Protein AF-A0A971SDS8-F1 (afdb_monomer_lite)

pLDDT: mean 86.92, std 11.23, range [37.19, 97.62]

Radius of gyration: 17.86 Å; chains: 1; bounding box: 50×35×47 Å

Sequence (211 aa):
MRGDIWFSKEWVTDNVYVVNDHNMTFEPITGQQCFIIGHHLKDLDIIEQGARKLVNNDFKYFNIFGKRATLWKNAIQKQTKDPNIIIEASEIANLEMAYNLAYYSTKHPEKTNFIISDDEYFTDYLLTDFERILNNVTRVTLEDWIAFKSGFEFKYNGKDAVVSVVYGDILIGYFGKLKRFDTISEAFDAKIFERKSLRRIVNEVMGREEE

Structure (mmCIF, N/CA/C/O backbone):
data_AF-A0A971SDS8-F1
#
_entry.id   AF-A0A971SDS8-F1
#
loop_
_atom_site.group_PDB
_atom_site.id
_atom_site.type_symbol
_atom_site.label_atom_id
_atom_site.label_alt_id
_atom_site.label_comp_id
_atom_site.label_asym_id
_atom_site.label_entity_id
_atom_site.label_seq_id
_atom_site.pdbx_PDB_ins_code
_atom_site.Cartn_x
_atom_site.Cartn_y
_atom_site.Cartn_z
_atom_site.occupancy
_atom_site.B_iso_or_equiv
_atom_site.auth_seq_id
_atom_site.auth_comp_id
_atom_site.auth_asym_id
_atom_site.auth_atom_id
_atom_site.pdbx_PDB_model_num
ATOM 1 N N . MET A 1 1 ? 23.906 -12.813 9.794 1.00 37.19 1 MET A N 1
ATOM 2 C CA . MET A 1 1 ? 24.792 -12.206 8.780 1.00 37.19 1 MET A CA 1
ATOM 3 C C . MET A 1 1 ? 24.290 -12.644 7.414 1.00 37.19 1 MET A C 1
ATOM 5 O O . MET A 1 1 ? 24.588 -13.758 7.005 1.00 37.19 1 MET A O 1
ATOM 9 N N . ARG A 1 2 ? 23.458 -11.826 6.763 1.00 42.62 2 ARG A N 1
ATOM 10 C CA . ARG A 1 2 ? 23.207 -11.927 5.319 1.00 42.62 2 ARG A CA 1
ATOM 11 C C . ARG A 1 2 ? 24.163 -10.916 4.690 1.00 42.62 2 ARG A C 1
ATOM 13 O O . ARG A 1 2 ? 24.116 -9.751 5.064 1.00 42.62 2 ARG A O 1
ATOM 20 N N . GLY A 1 3 ? 25.131 -11.395 3.916 1.00 38.91 3 GLY A N 1
ATOM 21 C CA . GLY A 1 3 ? 26.108 -10.532 3.256 1.00 38.91 3 GLY A CA 1
ATOM 22 C C . GLY A 1 3 ? 25.468 -9.830 2.068 1.00 38.91 3 GLY A C 1
ATOM 23 O O . GLY A 1 3 ? 24.759 -10.495 1.328 1.00 38.91 3 GLY A O 1
ATOM 24 N N . ASP A 1 4 ? 25.713 -8.528 1.930 1.00 43.38 4 ASP A N 1
ATOM 25 C CA . ASP A 1 4 ? 25.690 -7.720 0.704 1.00 43.38 4 ASP A CA 1
ATOM 26 C C . ASP A 1 4 ? 24.856 -8.284 -0.465 1.00 43.38 4 ASP A C 1
ATOM 28 O O . ASP A 1 4 ? 25.399 -8.664 -1.506 1.00 43.38 4 ASP A O 1
ATOM 32 N N . ILE A 1 5 ? 23.527 -8.341 -0.318 1.00 45.94 5 ILE A N 1
ATOM 33 C CA . ILE A 1 5 ? 22.629 -8.681 -1.429 1.00 45.94 5 ILE A CA 1
ATOM 34 C C . ILE A 1 5 ? 22.070 -7.380 -2.003 1.00 45.94 5 ILE A C 1
ATOM 36 O O . ILE A 1 5 ? 20.967 -6.961 -1.680 1.00 45.94 5 ILE A O 1
ATOM 40 N N . TRP A 1 6 ? 22.847 -6.755 -2.888 1.00 57.72 6 TRP A N 1
ATOM 41 C CA . TRP A 1 6 ? 22.471 -5.543 -3.634 1.00 57.72 6 TRP A CA 1
ATOM 42 C C . TRP A 1 6 ? 21.360 -5.785 -4.681 1.00 57.72 6 TRP A C 1
ATOM 44 O O . TRP A 1 6 ? 20.936 -4.860 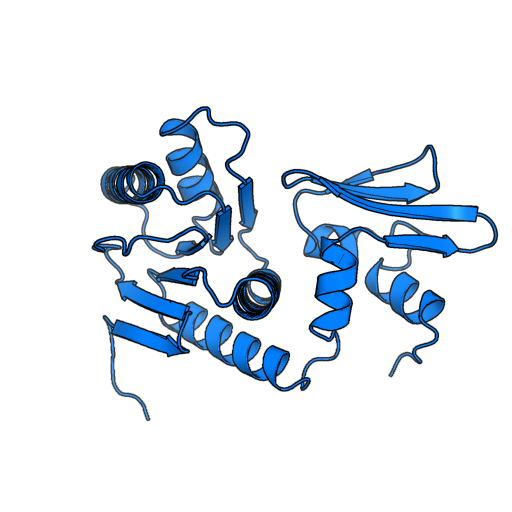-5.370 1.00 57.72 6 TRP A O 1
ATOM 54 N N . PHE A 1 7 ? 20.925 -7.042 -4.848 1.00 64.44 7 PHE A N 1
ATOM 55 C CA . PHE A 1 7 ? 19.879 -7.463 -5.777 1.00 64.44 7 PHE A CA 1
ATOM 56 C C . PHE A 1 7 ? 19.288 -8.816 -5.355 1.00 64.44 7 PHE A C 1
ATOM 58 O O . PHE A 1 7 ? 20.023 -9.804 -5.282 1.00 64.44 7 PHE A O 1
ATOM 65 N N . SER A 1 8 ? 17.976 -8.897 -5.120 1.00 82.19 8 SER A N 1
ATOM 66 C CA . SER A 1 8 ? 17.291 -10.160 -4.801 1.00 82.19 8 SER A CA 1
ATOM 67 C C . SER A 1 8 ? 15.988 -10.315 -5.580 1.00 82.19 8 SER A C 1
ATOM 69 O O . SER A 1 8 ? 15.326 -9.337 -5.919 1.00 82.19 8 SER A O 1
ATOM 71 N N . LYS A 1 9 ? 15.650 -11.566 -5.908 1.00 90.19 9 LYS A N 1
ATOM 72 C CA . LYS A 1 9 ? 14.426 -11.967 -6.609 1.00 90.19 9 LYS A CA 1
ATOM 73 C C . LYS A 1 9 ? 13.923 -13.270 -6.006 1.00 90.19 9 LYS A C 1
ATOM 75 O O . LYS A 1 9 ? 14.444 -14.331 -6.351 1.00 90.19 9 LYS A O 1
ATOM 80 N N . GLU A 1 10 ? 12.952 -13.210 -5.103 1.00 93.12 10 GLU A N 1
ATOM 81 C CA . GLU A 1 10 ? 12.536 -14.389 -4.337 1.00 93.12 10 GLU A CA 1
ATOM 82 C C . GLU A 1 10 ? 11.055 -14.392 -3.957 1.00 93.12 10 GLU A C 1
ATOM 84 O O . GLU A 1 10 ? 10.433 -13.349 -3.762 1.00 93.12 10 GLU A O 1
ATOM 89 N N . TRP A 1 11 ? 10.497 -15.598 -3.846 1.00 94.19 11 TRP A N 1
ATOM 90 C CA . TRP A 1 11 ? 9.206 -15.821 -3.204 1.00 94.19 11 TRP A CA 1
ATOM 91 C C . TRP A 1 11 ? 9.429 -15.895 -1.696 1.00 94.19 11 TRP A C 1
ATOM 93 O O . TRP A 1 11 ? 10.145 -16.777 -1.225 1.00 94.19 11 TRP A O 1
ATOM 103 N N . VAL A 1 12 ? 8.830 -14.964 -0.955 1.00 94.00 12 VAL A N 1
ATOM 104 C CA . VAL A 1 12 ? 8.871 -14.941 0.519 1.00 94.00 12 VAL A CA 1
ATOM 105 C C . VAL A 1 12 ? 7.785 -15.852 1.092 1.00 94.00 12 VAL A C 1
ATOM 107 O O . VAL A 1 12 ? 7.984 -16.517 2.105 1.00 94.00 12 VAL A O 1
ATOM 110 N N . THR A 1 13 ? 6.644 -15.912 0.410 1.00 93.31 13 THR A N 1
ATOM 111 C CA . THR A 1 13 ? 5.544 -16.851 0.658 1.00 93.31 13 THR A CA 1
ATOM 112 C C . THR A 1 13 ? 5.033 -17.385 -0.680 1.00 93.31 13 THR A C 1
ATOM 114 O O . THR A 1 13 ? 5.515 -16.976 -1.736 1.00 93.31 13 THR A O 1
ATOM 117 N N . ASP A 1 14 ? 4.008 -18.237 -0.657 1.00 93.62 14 ASP A N 1
ATOM 118 C CA . ASP A 1 14 ? 3.376 -18.767 -1.873 1.00 93.62 14 ASP A CA 1
ATOM 119 C C . ASP A 1 14 ? 2.780 -17.680 -2.791 1.00 93.62 14 ASP A C 1
ATOM 121 O O . ASP A 1 14 ? 2.560 -17.931 -3.976 1.00 93.62 14 ASP A O 1
ATOM 125 N N . ASN A 1 15 ? 2.506 -16.476 -2.270 1.00 94.75 15 ASN A N 1
ATOM 126 C CA . ASN A 1 15 ? 1.871 -15.394 -3.024 1.00 94.75 15 ASN A CA 1
ATOM 127 C C . ASN A 1 15 ? 2.526 -14.011 -2.867 1.00 94.75 15 ASN A C 1
ATOM 129 O O . ASN A 1 15 ? 1.995 -13.034 -3.403 1.00 94.75 15 ASN A O 1
ATOM 133 N N . VAL A 1 16 ? 3.669 -13.914 -2.181 1.00 96.00 16 VAL A N 1
ATOM 134 C CA . VAL A 1 16 ? 4.459 -12.680 -2.037 1.00 96.00 16 VAL A CA 1
ATOM 135 C C . VAL A 1 16 ? 5.804 -12.858 -2.731 1.00 96.00 16 VAL A C 1
ATOM 137 O O . VAL A 1 16 ? 6.616 -13.687 -2.317 1.00 96.00 16 VAL A O 1
ATOM 140 N N . TYR A 1 17 ? 6.047 -12.058 -3.767 1.00 95.25 17 TYR A N 1
ATOM 141 C CA . TYR A 1 17 ? 7.286 -12.085 -4.544 1.00 95.25 17 TYR A CA 1
ATOM 142 C C . TYR A 1 17 ? 7.997 -10.740 -4.459 1.00 95.25 17 TYR A C 1
ATOM 144 O O . TYR A 1 17 ? 7.392 -9.704 -4.734 1.00 95.25 17 TYR A O 1
ATOM 152 N N . VAL A 1 18 ? 9.277 -10.764 -4.100 1.00 95.25 18 VAL A N 1
ATOM 153 C CA . VAL A 1 18 ? 10.103 -9.576 -3.877 1.00 95.25 18 VAL A CA 1
ATOM 154 C C . VAL A 1 18 ? 11.147 -9.446 -4.970 1.00 95.25 18 VAL A C 1
ATOM 156 O O . VAL A 1 18 ? 11.814 -10.419 -5.324 1.00 95.25 18 VAL A O 1
ATOM 159 N N . VAL A 1 19 ? 11.316 -8.220 -5.459 1.00 94.75 19 VAL A N 1
ATOM 160 C CA . VAL A 1 19 ? 12.425 -7.800 -6.310 1.00 94.75 19 VAL A CA 1
ATOM 161 C C . VAL A 1 19 ? 13.092 -6.578 -5.687 1.00 94.75 19 VAL A C 1
ATOM 163 O O . VAL A 1 19 ? 12.563 -5.470 -5.761 1.00 94.75 19 VAL A O 1
ATOM 166 N N . ASN A 1 20 ? 14.276 -6.783 -5.121 1.00 92.81 20 ASN A N 1
ATOM 167 C CA . ASN A 1 20 ? 15.161 -5.698 -4.714 1.00 92.81 20 ASN A CA 1
ATOM 168 C C . ASN A 1 20 ? 16.127 -5.405 -5.853 1.00 92.81 20 ASN A C 1
ATOM 170 O O . ASN A 1 20 ? 16.892 -6.279 -6.263 1.00 92.81 20 ASN A O 1
ATOM 174 N N . ASP A 1 21 ? 16.075 -4.186 -6.372 1.00 90.69 21 ASP A N 1
ATOM 175 C CA . ASP A 1 21 ? 16.963 -3.691 -7.411 1.00 90.69 21 ASP A CA 1
ATOM 176 C C . ASP A 1 21 ? 17.039 -2.163 -7.342 1.00 90.69 21 ASP A C 1
ATOM 178 O O . ASP A 1 21 ? 16.086 -1.463 -7.686 1.00 90.69 21 ASP A O 1
ATOM 182 N N . HIS A 1 22 ? 18.204 -1.630 -6.975 1.00 87.38 22 HIS A N 1
ATOM 183 C CA . HIS A 1 22 ? 18.449 -0.184 -6.930 1.00 87.38 22 HIS A CA 1
ATOM 184 C C . HIS A 1 22 ? 18.173 0.545 -8.251 1.00 87.38 22 HIS A C 1
ATOM 186 O O . HIS A 1 22 ? 17.868 1.739 -8.247 1.00 87.38 22 HIS A O 1
ATOM 192 N N . ASN A 1 23 ? 18.288 -0.153 -9.384 1.00 87.38 23 ASN A N 1
ATOM 193 C CA . ASN A 1 23 ? 18.006 0.406 -10.703 1.00 87.38 23 ASN A CA 1
ATOM 194 C C . ASN A 1 23 ? 16.555 0.171 -11.144 1.00 87.38 23 ASN A C 1
ATOM 196 O O . ASN A 1 23 ? 16.189 0.594 -12.237 1.00 87.38 23 ASN A O 1
ATOM 200 N N . MET A 1 24 ? 15.737 -0.512 -10.334 1.00 86.69 24 MET A N 1
ATOM 201 C CA . MET A 1 24 ? 14.352 -0.887 -10.643 1.00 86.69 24 MET A CA 1
ATOM 202 C C . MET A 1 24 ? 14.211 -1.574 -12.013 1.00 86.69 24 MET A C 1
ATOM 204 O O . MET A 1 24 ? 13.231 -1.375 -12.738 1.00 86.69 24 MET A O 1
ATOM 208 N N . THR A 1 25 ? 15.181 -2.414 -12.385 1.00 84.31 25 THR A N 1
ATOM 209 C CA . THR A 1 25 ? 15.132 -3.228 -13.604 1.00 84.31 25 THR A CA 1
ATOM 210 C C . THR A 1 25 ? 14.445 -4.563 -13.323 1.00 84.31 25 THR A C 1
ATOM 212 O O . THR A 1 25 ? 15.046 -5.611 -13.079 1.00 84.31 25 THR A O 1
ATOM 215 N N . PHE A 1 26 ? 13.116 -4.535 -13.376 1.00 89.00 26 PHE A N 1
ATOM 216 C CA . PHE A 1 26 ? 12.284 -5.714 -13.172 1.00 89.00 26 PHE A CA 1
ATOM 217 C C . PHE A 1 26 ? 11.510 -6.092 -14.435 1.00 89.00 26 PHE A C 1
ATOM 219 O O . PHE A 1 26 ? 11.178 -5.257 -15.285 1.00 89.00 26 PHE A O 1
ATOM 226 N N . GLU A 1 27 ? 11.202 -7.382 -14.518 1.00 88.56 27 GLU A N 1
ATOM 227 C CA . GLU A 1 27 ? 10.125 -7.880 -15.357 1.00 88.56 27 GLU A CA 1
ATOM 228 C C . GLU A 1 27 ? 8.955 -8.205 -14.431 1.00 88.56 27 GLU A C 1
ATOM 230 O O . GLU A 1 27 ? 9.155 -8.936 -13.455 1.00 88.56 27 GLU A O 1
ATOM 235 N N . PRO A 1 28 ? 7.771 -7.613 -14.659 1.00 80.81 28 PRO A N 1
ATOM 236 C CA . PRO A 1 28 ? 6.618 -7.899 -13.830 1.00 80.81 28 PRO A CA 1
ATOM 237 C C . PRO A 1 28 ? 6.223 -9.362 -14.011 1.00 80.81 28 PRO A C 1
ATOM 239 O O . PRO A 1 28 ? 6.130 -9.865 -15.131 1.00 80.81 28 PRO A O 1
ATOM 242 N N . ILE A 1 29 ? 5.947 -10.029 -12.900 1.00 82.31 29 ILE A N 1
ATOM 243 C CA . ILE A 1 29 ? 5.115 -11.226 -12.936 1.00 82.31 29 ILE A CA 1
ATOM 244 C C . ILE A 1 29 ? 3.657 -10.780 -13.061 1.00 82.31 29 ILE A C 1
ATOM 246 O O . ILE A 1 29 ? 3.295 -9.714 -12.559 1.00 82.31 29 ILE A O 1
ATOM 250 N N . THR A 1 30 ? 2.824 -11.552 -13.760 1.00 75.62 30 THR A N 1
ATOM 251 C CA . THR A 1 30 ? 1.386 -11.277 -13.811 1.00 75.62 30 THR A CA 1
ATOM 252 C C . THR A 1 30 ? 0.843 -11.231 -12.390 1.00 75.62 30 THR A C 1
ATOM 254 O O . THR A 1 30 ? 1.030 -12.163 -11.611 1.00 75.62 30 THR A O 1
ATOM 257 N N . GLY A 1 31 ? 0.199 -10.125 -12.037 1.00 68.00 31 GLY A N 1
ATOM 258 C CA . GLY A 1 31 ? -0.219 -9.873 -10.669 1.00 68.00 31 GLY A CA 1
ATOM 259 C C . GLY A 1 31 ? -1.270 -8.781 -10.601 1.00 68.00 31 GLY A C 1
ATOM 260 O O . GLY A 1 31 ? -1.497 -8.046 -11.556 1.00 68.00 31 GLY A O 1
ATOM 261 N N . GLN A 1 32 ? -1.946 -8.705 -9.460 1.00 83.62 32 GLN A N 1
ATOM 262 C CA . GLN A 1 32 ? -3.049 -7.768 -9.251 1.00 83.62 32 GLN A CA 1
ATOM 263 C C . GLN A 1 32 ? -2.678 -6.652 -8.270 1.00 83.62 32 GLN A C 1
ATOM 265 O O . GLN A 1 32 ? -3.268 -5.569 -8.332 1.00 83.62 32 GLN A O 1
ATOM 270 N N . GLN A 1 33 ? -1.711 -6.903 -7.380 1.00 94.75 33 GLN A N 1
ATOM 271 C CA . GLN A 1 33 ? -1.293 -5.995 -6.312 1.00 94.75 33 GLN A CA 1
ATOM 272 C C . GLN A 1 33 ? 0.210 -5.731 -6.404 1.00 94.75 33 GLN A C 1
ATOM 274 O O . GLN A 1 33 ? 1.010 -6.667 -6.392 1.00 94.75 33 GLN A O 1
ATOM 279 N N . CYS A 1 34 ? 0.590 -4.460 -6.483 1.00 96.75 34 CYS A N 1
ATOM 280 C CA . CYS A 1 34 ? 1.980 -4.032 -6.495 1.00 96.75 34 CYS A CA 1
ATOM 281 C C . CYS A 1 34 ? 2.287 -3.165 -5.272 1.00 96.75 34 CYS A C 1
ATOM 283 O O . CYS A 1 34 ? 1.549 -2.232 -4.949 1.00 96.75 34 CYS A O 1
ATOM 285 N N . PHE A 1 35 ? 3.399 -3.470 -4.618 1.00 97.31 35 PHE A N 1
ATOM 286 C CA . PHE A 1 35 ? 3.952 -2.730 -3.497 1.00 97.31 35 PHE A CA 1
ATOM 287 C C . PHE A 1 35 ? 5.298 -2.160 -3.936 1.00 97.31 35 PHE A C 1
ATOM 289 O O . PHE A 1 35 ? 6.190 -2.904 -4.338 1.00 97.31 35 PHE A O 1
ATOM 296 N N . ILE A 1 36 ? 5.432 -0.838 -3.919 1.00 97.62 36 ILE A N 1
ATOM 297 C CA . ILE A 1 36 ? 6.595 -0.139 -4.469 1.00 97.62 36 ILE A CA 1
ATOM 298 C C . ILE A 1 36 ? 7.302 0.608 -3.348 1.00 97.62 36 ILE A C 1
ATOM 300 O O . ILE A 1 36 ? 6.760 1.577 -2.818 1.00 97.62 36 ILE A O 1
ATOM 304 N N . ILE A 1 37 ? 8.532 0.217 -3.038 1.00 97.62 37 ILE A N 1
ATOM 305 C CA . ILE A 1 37 ? 9.435 0.987 -2.183 1.00 97.62 37 ILE A CA 1
ATOM 306 C C . ILE A 1 37 ? 10.326 1.823 -3.106 1.00 97.62 37 ILE A C 1
ATOM 308 O O . ILE A 1 37 ? 11.319 1.351 -3.651 1.00 97.62 37 ILE A O 1
ATOM 312 N N . GLY A 1 38 ? 9.922 3.071 -3.335 1.00 96.06 38 GLY A N 1
ATOM 313 C CA . GLY A 1 38 ? 10.672 4.042 -4.127 1.00 96.06 38 GLY A CA 1
ATOM 314 C C . GLY A 1 38 ? 11.308 5.085 -3.219 1.00 96.06 38 GLY A C 1
ATOM 315 O O . GLY A 1 38 ? 10.660 6.070 -2.842 1.00 96.06 38 GLY A O 1
ATOM 316 N N . HIS A 1 39 ? 12.576 4.905 -2.873 1.00 93.81 39 HIS A N 1
ATOM 317 C CA . HIS A 1 39 ? 13.301 5.772 -1.951 1.00 93.81 39 HIS A CA 1
ATOM 318 C C . HIS A 1 39 ? 14.437 6.545 -2.630 1.00 93.81 39 HIS A C 1
ATOM 320 O O . HIS A 1 39 ? 14.557 7.771 -2.455 1.00 93.81 39 HIS A O 1
ATOM 326 N N . HIS A 1 40 ? 15.261 5.864 -3.420 1.00 92.69 40 HIS A N 1
ATOM 327 C CA . HIS A 1 40 ? 16.528 6.400 -3.915 1.00 92.69 40 HIS A CA 1
ATOM 328 C C . HIS A 1 40 ? 16.480 6.854 -5.373 1.00 92.69 40 HIS A C 1
ATOM 330 O O . HIS A 1 40 ? 16.970 7.951 -5.677 1.00 92.69 40 HIS A O 1
ATOM 336 N N . LEU A 1 41 ? 15.867 6.064 -6.250 1.00 90.94 41 LEU A N 1
ATOM 337 C CA . LEU A 1 41 ? 15.836 6.258 -7.692 1.00 90.94 41 LEU A CA 1
ATOM 338 C C . LEU A 1 41 ? 15.090 7.544 -8.065 1.00 90.94 41 LEU A C 1
ATOM 340 O O . LEU A 1 41 ? 13.967 7.799 -7.633 1.00 90.94 41 LEU A O 1
ATOM 344 N N . LYS A 1 42 ? 15.723 8.382 -8.888 1.00 91.88 42 LYS A N 1
ATOM 345 C CA . LYS A 1 42 ? 15.150 9.664 -9.347 1.00 91.88 42 LYS A CA 1
ATOM 346 C C . LYS A 1 42 ? 14.959 9.733 -10.854 1.00 91.88 42 LYS A C 1
ATOM 348 O O . LYS A 1 42 ? 14.407 10.718 -11.336 1.00 91.88 42 LYS A O 1
ATOM 353 N N . ASP A 1 43 ? 15.468 8.741 -11.575 1.00 94.69 43 ASP A N 1
ATOM 354 C CA . ASP A 1 43 ? 15.417 8.711 -13.026 1.00 94.69 43 ASP A CA 1
ATOM 355 C C . ASP A 1 43 ? 13.964 8.531 -13.484 1.00 94.69 43 ASP A C 1
ATOM 357 O O . ASP A 1 43 ? 13.332 7.504 -13.228 1.00 94.69 43 ASP A O 1
ATOM 361 N N . LEU A 1 44 ? 13.427 9.574 -14.117 1.00 93.94 44 LEU A N 1
ATOM 362 C CA . LEU A 1 44 ? 12.043 9.609 -14.574 1.00 93.94 44 LEU A CA 1
ATOM 363 C C . LEU A 1 44 ? 11.783 8.582 -15.669 1.00 93.94 44 LEU A C 1
ATOM 365 O O . LEU A 1 44 ? 10.713 7.981 -15.670 1.00 93.94 44 LEU A O 1
ATOM 369 N N . ASP A 1 45 ? 12.744 8.358 -16.564 1.00 95.00 45 ASP A N 1
ATOM 370 C CA . ASP A 1 45 ? 12.560 7.443 -17.683 1.00 95.00 45 ASP A CA 1
ATOM 371 C C . ASP A 1 45 ? 12.461 6.009 -17.169 1.00 95.00 45 ASP A C 1
ATOM 373 O O . ASP A 1 45 ? 11.624 5.242 -17.647 1.00 95.00 45 ASP A O 1
ATOM 377 N N . ILE A 1 46 ? 13.261 5.646 -16.161 1.00 94.56 46 ILE A N 1
ATOM 378 C CA . ILE A 1 46 ? 13.177 4.327 -15.519 1.00 94.56 46 ILE A CA 1
ATOM 379 C C . ILE A 1 46 ? 11.838 4.166 -14.788 1.00 94.56 46 ILE A C 1
ATOM 381 O O . ILE A 1 46 ? 11.154 3.156 -14.970 1.00 94.56 46 ILE A O 1
ATOM 385 N N . ILE A 1 47 ? 11.422 5.167 -14.008 1.00 96.19 47 ILE A N 1
ATOM 386 C CA . ILE A 1 47 ? 10.158 5.129 -13.255 1.00 96.19 47 ILE A CA 1
ATOM 387 C C . ILE A 1 47 ? 8.952 5.046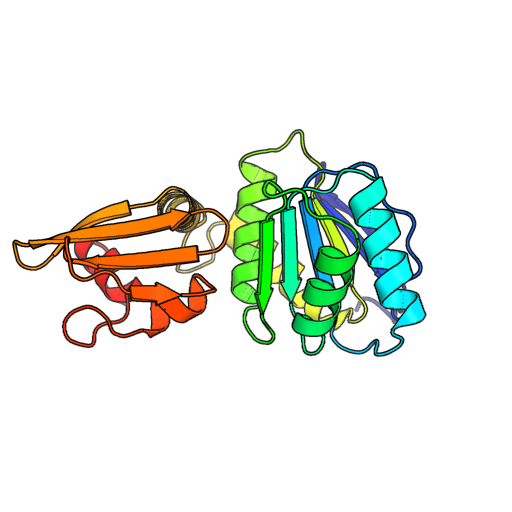 -14.200 1.00 96.19 47 ILE A C 1
ATOM 389 O O . ILE A 1 47 ? 8.053 4.233 -13.987 1.00 96.19 47 ILE A O 1
ATOM 393 N N . GLU A 1 48 ? 8.919 5.847 -15.267 1.00 96.12 48 GLU A N 1
ATOM 394 C CA . GLU A 1 48 ? 7.826 5.826 -16.244 1.00 96.12 48 GLU A CA 1
ATOM 395 C C . GLU A 1 48 ? 7.789 4.507 -17.028 1.00 96.12 48 GLU A C 1
ATOM 397 O O . GLU A 1 48 ? 6.707 3.961 -17.267 1.00 96.12 48 GLU A O 1
ATOM 402 N N . GLN A 1 49 ? 8.950 3.939 -17.370 1.00 95.75 49 GLN A N 1
ATOM 403 C CA . GLN A 1 49 ? 9.027 2.607 -17.972 1.00 95.75 49 GLN A CA 1
ATOM 404 C C . GLN A 1 49 ? 8.507 1.520 -17.027 1.00 95.75 49 GLN A C 1
ATOM 406 O O . GLN A 1 49 ? 7.705 0.687 -17.458 1.00 95.75 49 GLN A O 1
ATOM 411 N N . GLY A 1 50 ? 8.913 1.542 -15.756 1.00 95.62 50 GLY A N 1
ATOM 412 C CA . GLY A 1 50 ? 8.435 0.615 -14.730 1.00 95.62 50 GLY A CA 1
ATOM 413 C C . GLY A 1 50 ? 6.925 0.725 -14.515 1.00 95.62 50 GLY A C 1
ATOM 414 O O . GLY A 1 50 ? 6.214 -0.277 -14.589 1.00 95.62 50 GLY A O 1
ATOM 415 N N . ALA A 1 51 ? 6.407 1.945 -14.353 1.00 96.31 51 ALA A N 1
ATOM 416 C CA . ALA A 1 51 ? 4.975 2.207 -14.215 1.00 96.31 51 ALA A CA 1
ATOM 417 C C . ALA A 1 51 ? 4.178 1.676 -15.417 1.00 96.31 51 ALA A C 1
ATOM 419 O O . ALA A 1 51 ? 3.152 1.018 -15.243 1.00 96.31 51 ALA A O 1
ATOM 420 N N . ARG A 1 52 ? 4.675 1.896 -16.641 1.00 95.62 52 ARG A N 1
ATOM 421 C CA . ARG A 1 52 ? 4.060 1.367 -17.866 1.00 95.62 52 ARG A CA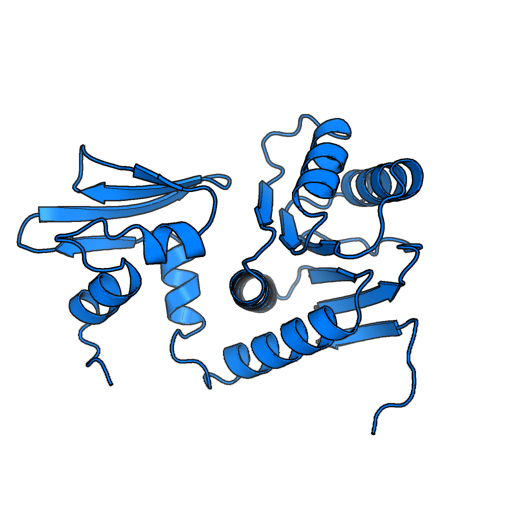 1
ATOM 422 C C . ARG A 1 52 ? 4.053 -0.158 -17.890 1.00 95.62 52 ARG A C 1
ATOM 424 O O . ARG A 1 52 ? 3.036 -0.742 -18.253 1.00 95.62 52 ARG A O 1
ATOM 431 N N . LYS A 1 53 ? 5.158 -0.808 -17.504 1.00 94.94 53 LYS A N 1
ATOM 432 C CA . LYS A 1 53 ? 5.227 -2.276 -17.415 1.00 94.94 53 LYS A CA 1
ATOM 433 C C . LYS A 1 53 ? 4.172 -2.816 -16.450 1.00 94.94 53 LYS A C 1
ATOM 435 O O . LYS A 1 53 ? 3.462 -3.748 -16.815 1.00 94.94 53 LYS A O 1
ATOM 440 N N . LEU A 1 54 ? 4.042 -2.220 -15.265 1.00 95.12 54 LEU A N 1
ATOM 441 C CA . LEU A 1 54 ? 3.066 -2.646 -14.260 1.00 95.12 54 LEU A CA 1
ATOM 442 C C . LEU A 1 54 ? 1.626 -2.467 -14.761 1.00 95.12 54 LEU A C 1
ATOM 444 O O . LEU A 1 54 ? 0.847 -3.413 -14.751 1.00 95.12 54 LEU A O 1
ATOM 448 N N . VAL A 1 55 ? 1.276 -1.292 -15.287 1.00 93.75 55 VAL A N 1
ATOM 449 C CA . VAL A 1 55 ? -0.081 -1.038 -15.804 1.00 93.75 55 VAL A CA 1
ATOM 450 C C . VAL A 1 55 ? -0.431 -1.971 -16.970 1.00 93.75 55 VAL A C 1
ATOM 452 O O . VAL A 1 55 ? -1.536 -2.509 -17.013 1.00 93.75 55 VAL A O 1
ATOM 455 N N . ASN A 1 56 ? 0.512 -2.234 -17.880 1.00 92.19 56 ASN A N 1
ATOM 456 C CA . ASN A 1 56 ? 0.299 -3.153 -19.004 1.00 92.19 56 ASN A CA 1
ATOM 457 C C . ASN A 1 56 ? 0.178 -4.628 -18.585 1.00 92.19 56 ASN A C 1
ATOM 459 O O . ASN A 1 56 ? -0.319 -5.431 -19.370 1.00 92.19 56 ASN A O 1
ATOM 463 N N . ASN A 1 57 ? 0.624 -4.987 -17.377 1.00 92.19 57 ASN A N 1
ATOM 464 C CA . ASN A 1 57 ? 0.493 -6.332 -16.806 1.00 92.19 57 ASN A CA 1
ATOM 465 C C . ASN A 1 57 ? -0.692 -6.446 -15.830 1.00 92.19 57 ASN A C 1
ATOM 467 O O . ASN A 1 57 ? -0.716 -7.340 -14.991 1.00 92.19 57 ASN A O 1
ATOM 471 N N . ASP A 1 58 ? -1.679 -5.556 -15.973 1.00 90.44 58 ASP A N 1
ATOM 472 C CA . ASP A 1 58 ? -2.980 -5.585 -15.291 1.00 90.44 58 ASP A CA 1
ATOM 473 C C . ASP A 1 58 ? -2.936 -5.437 -13.760 1.00 90.44 58 ASP A C 1
ATOM 475 O O . ASP A 1 58 ? -3.883 -5.786 -13.056 1.00 90.44 58 ASP A O 1
ATOM 479 N N . PHE A 1 59 ? -1.872 -4.829 -13.228 1.00 93.69 59 PHE A N 1
ATOM 480 C CA . PHE A 1 59 ? -1.856 -4.413 -11.828 1.00 93.69 59 PHE A CA 1
ATOM 481 C C . PHE A 1 59 ? -2.937 -3.351 -11.578 1.00 93.69 59 PHE A C 1
ATOM 483 O O . PHE A 1 59 ? -2.977 -2.311 -12.245 1.00 93.69 59 PHE A O 1
ATOM 490 N N . LYS A 1 60 ? -3.821 -3.614 -10.606 1.00 91.75 60 LYS A N 1
ATOM 491 C CA . LYS A 1 60 ? -4.965 -2.744 -10.267 1.00 91.75 60 LYS A CA 1
ATOM 492 C C . LYS A 1 60 ? -4.827 -2.033 -8.931 1.00 91.75 60 LYS A C 1
ATOM 494 O O . LYS A 1 60 ? -5.470 -1.009 -8.719 1.00 91.75 60 LYS A O 1
ATOM 499 N N . TYR A 1 61 ? -4.003 -2.559 -8.037 1.00 94.19 61 TYR A N 1
ATOM 500 C CA . TYR A 1 61 ? -3.731 -1.948 -6.745 1.00 94.19 61 TYR A CA 1
ATOM 501 C C . TYR A 1 61 ? -2.245 -1.624 -6.618 1.00 94.19 61 TYR A C 1
ATOM 503 O O . TYR A 1 61 ? -1.402 -2.488 -6.860 1.00 94.19 61 TYR A O 1
ATOM 511 N N . PHE A 1 62 ? -1.948 -0.393 -6.209 1.00 95.81 62 PHE A N 1
ATOM 512 C CA . PHE A 1 62 ? -0.604 0.095 -5.942 1.00 95.81 62 PHE A CA 1
ATOM 513 C C . PHE A 1 62 ? -0.540 0.660 -4.525 1.00 95.81 62 PHE A C 1
ATOM 515 O O . PHE A 1 62 ? -1.226 1.636 -4.219 1.00 95.81 62 PHE A O 1
ATOM 522 N N . ASN A 1 63 ? 0.308 0.082 -3.679 1.00 96.00 63 ASN A N 1
ATOM 523 C CA . ASN A 1 63 ? 0.724 0.697 -2.423 1.00 96.00 63 ASN A CA 1
ATOM 524 C C . ASN A 1 63 ? 2.176 1.158 -2.575 1.00 96.00 63 ASN A C 1
ATOM 526 O O . ASN A 1 63 ? 3.033 0.378 -2.982 1.00 96.00 63 ASN A O 1
ATOM 530 N N . ILE A 1 64 ? 2.456 2.431 -2.324 1.00 96.94 64 ILE A N 1
ATOM 531 C CA . ILE A 1 64 ? 3.732 3.058 -2.669 1.00 96.94 64 ILE A CA 1
ATOM 532 C C . ILE A 1 64 ? 4.292 3.750 -1.433 1.00 96.94 64 ILE A C 1
ATOM 534 O O . ILE A 1 64 ? 3.650 4.628 -0.855 1.00 96.94 64 ILE A O 1
ATOM 538 N N . PHE A 1 65 ? 5.513 3.387 -1.063 1.00 96.25 65 PHE A N 1
ATOM 539 C CA . PHE A 1 65 ? 6.225 3.923 0.084 1.00 96.25 65 PHE A CA 1
ATOM 540 C C . PHE A 1 65 ? 7.575 4.532 -0.326 1.00 96.25 65 PHE A C 1
ATOM 542 O O . PHE A 1 65 ? 8.233 4.066 -1.255 1.00 96.25 65 PHE A O 1
ATOM 549 N N . GLY A 1 66 ? 7.998 5.575 0.391 1.00 95.69 66 GLY A N 1
ATOM 550 C CA . GLY A 1 66 ? 9.342 6.151 0.315 1.00 95.69 66 GLY A CA 1
ATOM 551 C C . GLY A 1 66 ? 9.384 7.564 -0.269 1.00 95.69 66 GLY A C 1
ATOM 552 O O . GLY A 1 66 ? 8.386 8.105 -0.742 1.00 95.69 66 GLY A O 1
ATOM 553 N N . LYS A 1 67 ? 10.570 8.189 -0.259 1.00 96.12 67 LYS A N 1
ATOM 554 C CA . LYS A 1 67 ? 10.783 9.593 -0.689 1.00 96.12 67 LYS A CA 1
ATOM 555 C C . LYS A 1 67 ? 10.384 9.891 -2.140 1.00 96.12 67 LYS A C 1
ATOM 557 O O . LYS A 1 67 ? 10.405 11.048 -2.563 1.00 96.12 67 LYS A O 1
ATOM 562 N N . ARG A 1 68 ? 10.111 8.863 -2.942 1.00 96.00 68 ARG A N 1
ATOM 563 C CA . ARG A 1 68 ? 9.699 8.961 -4.348 1.00 96.00 68 ARG A CA 1
ATOM 564 C C . ARG A 1 68 ? 8.270 8.472 -4.558 1.00 96.00 68 ARG A C 1
ATOM 566 O O . ARG A 1 68 ? 7.862 8.323 -5.706 1.00 96.00 68 ARG A O 1
ATOM 573 N N . ALA A 1 69 ? 7.486 8.289 -3.495 1.00 94.94 69 ALA A N 1
ATOM 574 C CA . ALA A 1 69 ? 6.122 7.782 -3.594 1.00 94.94 69 ALA A CA 1
ATOM 575 C C . ALA A 1 69 ? 5.238 8.636 -4.518 1.00 94.94 69 ALA A C 1
ATOM 577 O O . ALA A 1 69 ? 4.590 8.112 -5.424 1.00 94.94 69 ALA A O 1
ATOM 578 N N . THR A 1 70 ? 5.290 9.964 -4.373 1.00 94.44 70 THR A N 1
ATOM 579 C CA . THR A 1 70 ? 4.570 10.903 -5.251 1.00 94.44 70 THR A CA 1
ATOM 580 C C . THR A 1 70 ? 5.012 10.788 -6.714 1.00 94.44 70 THR A C 1
ATOM 582 O O . THR A 1 70 ? 4.197 10.911 -7.627 1.00 94.44 70 THR A O 1
ATOM 585 N N . LEU A 1 71 ? 6.298 10.521 -6.953 1.00 96.25 71 LEU A N 1
ATOM 586 C CA . LEU A 1 71 ? 6.849 10.381 -8.299 1.00 96.25 71 LEU A CA 1
ATOM 587 C C . LEU A 1 71 ? 6.289 9.140 -8.999 1.00 96.25 71 LEU A C 1
ATOM 589 O O . LEU A 1 71 ? 5.790 9.236 -10.119 1.00 96.25 71 LEU A O 1
ATOM 593 N N . TRP A 1 72 ? 6.298 8.007 -8.298 1.00 97.06 72 TRP A N 1
ATOM 594 C CA . TRP A 1 72 ? 5.708 6.754 -8.763 1.00 97.06 72 TRP A CA 1
ATOM 595 C C . TRP A 1 72 ? 4.194 6.861 -8.966 1.00 97.06 72 TRP A C 1
ATOM 597 O O . TRP A 1 72 ? 3.698 6.463 -10.019 1.00 97.06 72 TRP A O 1
ATOM 607 N N . LYS A 1 73 ? 3.462 7.467 -8.018 1.00 95.81 73 LYS A N 1
ATOM 608 C CA . LYS A 1 73 ? 2.017 7.732 -8.149 1.00 95.81 73 LYS A CA 1
ATOM 609 C C . LYS A 1 73 ? 1.709 8.487 -9.439 1.00 95.81 73 LYS A C 1
ATOM 611 O O . LYS A 1 73 ? 0.890 8.033 -10.237 1.00 95.81 73 LYS A O 1
ATOM 616 N N . ASN A 1 74 ? 2.405 9.599 -9.673 1.00 96.06 74 ASN A N 1
ATOM 617 C CA . ASN A 1 74 ? 2.211 10.408 -10.874 1.00 96.06 74 ASN A CA 1
ATOM 618 C C . ASN A 1 74 ? 2.561 9.625 -12.146 1.00 96.06 74 ASN A C 1
ATOM 620 O O . ASN A 1 74 ? 1.845 9.726 -13.141 1.00 96.06 74 ASN A O 1
ATOM 624 N N . ALA A 1 75 ? 3.638 8.835 -12.124 1.00 97.12 75 ALA A N 1
ATOM 625 C CA . ALA A 1 75 ? 4.037 8.017 -13.263 1.00 97.12 75 ALA A CA 1
ATOM 626 C C . ALA A 1 75 ? 2.965 6.982 -13.629 1.00 97.12 75 ALA A C 1
ATOM 628 O O . ALA A 1 75 ? 2.618 6.886 -14.804 1.00 97.12 75 ALA A O 1
ATOM 629 N N . ILE A 1 76 ? 2.386 6.280 -12.648 1.00 96.44 76 ILE A N 1
ATOM 630 C CA . ILE A 1 76 ? 1.299 5.306 -12.857 1.00 96.44 76 ILE A CA 1
ATOM 631 C C . ILE A 1 76 ? 0.046 6.000 -13.399 1.00 96.44 76 ILE A C 1
ATOM 633 O O . ILE A 1 76 ? -0.518 5.556 -14.398 1.00 96.44 76 ILE A O 1
ATOM 637 N N . GLN A 1 77 ? -0.350 7.133 -12.811 1.00 94.81 77 GLN A N 1
ATOM 638 C CA . GLN A 1 77 ? -1.522 7.901 -13.252 1.00 94.81 77 GLN A CA 1
ATOM 639 C C . GLN A 1 77 ? -1.400 8.424 -14.690 1.00 94.81 77 GLN A C 1
ATOM 641 O O . GLN A 1 77 ? -2.407 8.584 -15.374 1.00 94.81 77 GLN A O 1
ATOM 646 N N . LYS A 1 78 ? -0.184 8.671 -15.191 1.00 95.94 78 LYS A N 1
ATOM 647 C CA . LYS A 1 78 ? 0.021 9.030 -16.604 1.00 95.94 78 LYS A CA 1
ATOM 648 C C . LYS A 1 78 ? -0.253 7.868 -17.562 1.00 95.94 78 LYS A C 1
ATOM 650 O O . LYS A 1 78 ? -0.612 8.122 -18.709 1.00 95.94 78 LYS A O 1
ATOM 655 N N . GLN A 1 79 ? -0.072 6.619 -17.125 1.00 95.69 79 GLN A N 1
ATOM 656 C CA . GLN A 1 79 ? -0.201 5.446 -18.000 1.00 95.69 79 GLN A CA 1
ATOM 657 C C . GLN A 1 79 ? -1.651 5.005 -18.210 1.00 95.69 79 GLN A C 1
ATOM 659 O O . GLN A 1 79 ? -1.930 4.238 -19.126 1.00 95.69 79 GLN A O 1
ATOM 664 N N . THR A 1 80 ? -2.583 5.451 -17.367 1.00 91.44 80 THR A N 1
ATOM 665 C CA . THR A 1 80 ? -3.953 4.937 -17.367 1.00 91.44 80 THR A CA 1
ATOM 666 C C . THR A 1 80 ? -4.959 5.961 -16.863 1.00 91.44 80 THR A C 1
ATOM 668 O O . THR A 1 80 ? -4.670 6.775 -15.993 1.00 91.44 80 THR A O 1
ATOM 671 N N . LYS A 1 81 ? -6.173 5.894 -17.412 1.00 88.25 81 LYS A N 1
ATOM 672 C CA . LYS A 1 81 ? -7.351 6.622 -16.918 1.00 88.25 81 LYS A CA 1
ATOM 673 C C . LYS A 1 81 ? -8.392 5.683 -16.304 1.00 88.25 81 LYS A C 1
ATOM 675 O O . LYS A 1 81 ? -9.520 6.110 -16.087 1.00 88.25 81 LYS A O 1
ATOM 680 N N . ASP A 1 82 ? -8.041 4.412 -16.096 1.00 87.31 82 ASP A N 1
ATOM 681 C CA . ASP A 1 82 ? -8.928 3.411 -15.500 1.00 87.31 82 ASP A CA 1
ATOM 682 C C . ASP A 1 82 ? -9.262 3.824 -14.055 1.00 87.31 82 ASP A C 1
ATOM 684 O O . ASP A 1 82 ? -8.368 3.818 -13.205 1.00 87.31 82 ASP A O 1
ATOM 688 N N . PRO A 1 83 ? -10.522 4.192 -13.754 1.00 81.00 83 PRO A N 1
ATOM 689 C CA . PRO A 1 83 ? -10.910 4.626 -12.415 1.00 81.00 83 PRO A CA 1
ATOM 690 C C . PRO A 1 83 ? -10.883 3.483 -11.391 1.00 81.00 83 PRO A C 1
ATOM 692 O O . PRO A 1 83 ? -11.002 3.742 -10.198 1.00 81.00 83 PRO A O 1
ATOM 695 N N . ASN A 1 84 ? -10.737 2.231 -11.836 1.00 86.12 84 ASN A N 1
ATOM 696 C CA . ASN A 1 84 ? -10.647 1.070 -10.953 1.00 86.12 84 ASN A CA 1
ATOM 697 C C . ASN A 1 84 ? -9.225 0.826 -10.433 1.00 86.12 84 ASN A C 1
ATOM 699 O O . ASN A 1 84 ? -9.028 -0.068 -9.610 1.00 86.12 84 ASN A O 1
ATOM 703 N N . ILE A 1 85 ? -8.235 1.588 -10.910 1.00 89.50 85 ILE A N 1
ATOM 704 C CA . ILE A 1 85 ? -6.874 1.517 -10.386 1.00 89.50 85 ILE A CA 1
ATOM 705 C C . ILE A 1 85 ? -6.786 2.335 -9.100 1.00 89.50 85 ILE A C 1
ATOM 707 O O . ILE A 1 85 ? -7.016 3.544 -9.089 1.00 89.50 85 ILE A O 1
ATOM 711 N N . ILE A 1 86 ? -6.416 1.660 -8.015 1.00 90.19 86 ILE A N 1
ATOM 712 C CA . ILE A 1 86 ? -6.271 2.250 -6.685 1.00 90.19 86 ILE A CA 1
ATOM 713 C C . ILE A 1 86 ? -4.786 2.492 -6.424 1.00 90.19 86 ILE A C 1
ATOM 715 O O . ILE A 1 86 ? -3.971 1.582 -6.582 1.00 90.19 86 ILE A O 1
ATOM 719 N N . ILE A 1 87 ? -4.439 3.714 -6.014 1.00 91.94 87 ILE A N 1
ATOM 720 C CA . ILE A 1 87 ? -3.063 4.111 -5.703 1.00 91.94 87 ILE A CA 1
ATOM 721 C C . ILE A 1 87 ? -3.028 4.766 -4.325 1.00 91.94 87 ILE A C 1
ATOM 723 O O . ILE A 1 87 ? -3.492 5.893 -4.151 1.00 91.94 87 ILE A O 1
ATOM 727 N N . GLU A 1 88 ? -2.430 4.071 -3.367 1.00 90.94 88 GLU A N 1
ATOM 728 C CA . GLU A 1 88 ? -2.145 4.557 -2.019 1.00 90.94 88 GLU A CA 1
ATOM 729 C C . GLU A 1 88 ? -0.648 4.884 -1.959 1.00 90.94 88 GLU A C 1
ATOM 731 O O . GLU A 1 88 ? 0.181 3.997 -2.141 1.00 90.94 88 GLU A O 1
ATOM 736 N N . ALA A 1 89 ? -0.279 6.151 -1.765 1.00 91.75 89 ALA A N 1
ATOM 737 C CA . ALA A 1 89 ? 1.119 6.582 -1.815 1.00 91.75 89 ALA A CA 1
ATOM 738 C C . ALA A 1 89 ? 1.471 7.454 -0.612 1.00 91.75 89 ALA A C 1
ATOM 740 O O . ALA A 1 89 ? 0.781 8.434 -0.343 1.00 91.75 89 ALA A O 1
ATOM 741 N N . SER A 1 90 ? 2.562 7.123 0.077 1.00 89.06 90 SER A N 1
ATOM 742 C CA . SER A 1 90 ? 3.024 7.854 1.256 1.00 89.06 90 SER A CA 1
ATOM 743 C C . SER A 1 90 ? 4.544 7.868 1.356 1.00 89.06 90 SER A C 1
ATOM 745 O O . SER A 1 90 ? 5.214 6.864 1.138 1.00 89.06 90 SER A O 1
ATOM 747 N N . GLU A 1 91 ? 5.110 9.001 1.757 1.00 91.81 91 GLU A N 1
ATOM 748 C CA . GLU A 1 91 ? 6.551 9.105 2.001 1.00 91.81 91 GLU A CA 1
ATOM 749 C C . GLU A 1 91 ? 6.974 8.530 3.362 1.00 91.81 91 GLU A C 1
ATOM 751 O O . GLU A 1 91 ? 8.157 8.259 3.567 1.00 91.81 91 GLU A O 1
ATOM 756 N N . ILE A 1 92 ? 6.026 8.343 4.291 1.00 86.00 92 ILE A N 1
ATOM 757 C CA . ILE A 1 92 ? 6.310 8.054 5.709 1.00 86.00 92 ILE A CA 1
ATOM 758 C C . ILE A 1 92 ? 5.608 6.802 6.260 1.00 86.00 92 ILE A C 1
ATOM 760 O O . ILE A 1 92 ? 5.966 6.340 7.341 1.00 86.00 92 ILE A O 1
ATOM 764 N N . ALA A 1 93 ? 4.640 6.222 5.546 1.00 84.56 93 ALA A N 1
ATOM 765 C CA . ALA A 1 93 ? 3.779 5.159 6.074 1.00 84.56 93 ALA A CA 1
ATOM 766 C C . ALA A 1 93 ? 4.285 3.726 5.777 1.00 84.56 93 ALA A C 1
ATOM 768 O O . ALA A 1 93 ? 3.549 2.907 5.231 1.00 84.56 93 ALA A O 1
ATOM 769 N N . ASN A 1 94 ? 5.530 3.396 6.154 1.00 87.31 94 ASN A N 1
ATOM 770 C CA . ASN A 1 94 ? 6.096 2.052 5.914 1.00 87.31 94 ASN A CA 1
ATOM 771 C C . ASN A 1 94 ? 5.294 0.939 6.614 1.00 87.31 94 ASN A C 1
ATOM 773 O O . ASN A 1 94 ? 4.975 -0.092 6.034 1.00 87.31 94 ASN A O 1
ATOM 777 N N . LEU A 1 95 ? 4.910 1.167 7.873 1.00 89.75 95 LEU A N 1
ATOM 778 C CA . LEU A 1 95 ? 4.155 0.179 8.645 1.00 89.75 95 LEU A CA 1
ATOM 779 C C . LEU A 1 95 ? 2.760 -0.079 8.044 1.00 89.75 95 LEU A C 1
ATOM 781 O O . LEU A 1 95 ? 2.280 -1.208 8.054 1.00 89.75 95 LEU A O 1
ATOM 785 N N . GLU A 1 96 ? 2.113 0.951 7.492 1.00 90.50 96 GLU A N 1
ATOM 786 C CA . GLU A 1 96 ? 0.832 0.804 6.787 1.00 90.50 96 GLU A CA 1
ATOM 787 C C . GLU A 1 96 ? 0.978 -0.079 5.541 1.00 90.50 96 GLU A C 1
ATOM 789 O O . GLU A 1 96 ? 0.118 -0.924 5.289 1.00 90.50 96 GLU A O 1
ATOM 794 N N . MET A 1 97 ? 2.090 0.049 4.808 1.00 95.19 97 MET A N 1
ATOM 795 C CA . MET A 1 97 ? 2.411 -0.848 3.696 1.00 95.19 97 MET A CA 1
ATOM 796 C C . MET A 1 97 ? 2.493 -2.311 4.158 1.00 95.19 97 MET A C 1
ATOM 798 O O . MET A 1 97 ? 1.913 -3.174 3.500 1.00 95.19 97 MET A O 1
ATOM 802 N N . ALA A 1 98 ? 3.122 -2.591 5.305 1.00 96.69 98 ALA A N 1
ATOM 803 C CA . ALA A 1 98 ? 3.194 -3.945 5.868 1.00 96.69 98 ALA A CA 1
ATOM 804 C C . ALA A 1 98 ? 1.810 -4.519 6.214 1.00 96.69 98 ALA A C 1
ATOM 806 O O . ALA A 1 98 ? 1.514 -5.670 5.884 1.00 96.69 98 ALA A O 1
ATOM 807 N N . TYR A 1 99 ? 0.925 -3.713 6.810 1.00 94.81 99 TYR A N 1
ATOM 808 C CA . TYR A 1 99 ? -0.456 -4.133 7.072 1.00 94.81 99 TYR A CA 1
ATOM 809 C C . TYR A 1 99 ? -1.261 -4.352 5.792 1.00 94.81 99 TYR A C 1
ATOM 811 O O . TYR A 1 99 ? -2.026 -5.314 5.707 1.00 94.81 99 TYR A O 1
ATOM 819 N N . ASN A 1 100 ? -1.096 -3.495 4.783 1.00 94.56 100 ASN A N 1
ATOM 820 C CA . ASN A 1 100 ? -1.753 -3.684 3.494 1.00 94.56 100 ASN A CA 1
ATOM 821 C C . ASN A 1 100 ? -1.247 -4.949 2.791 1.00 94.56 100 ASN A C 1
ATOM 823 O O . ASN A 1 100 ? -2.060 -5.699 2.253 1.00 94.56 100 ASN A O 1
ATOM 827 N N . LEU A 1 101 ? 0.055 -5.234 2.851 1.00 96.69 101 LEU A N 1
ATOM 828 C CA . LEU A 1 101 ? 0.622 -6.478 2.336 1.00 96.69 101 LEU A CA 1
ATOM 829 C C . LEU A 1 101 ? 0.014 -7.696 3.043 1.00 96.69 101 LEU A C 1
ATOM 831 O O . LEU A 1 101 ? -0.504 -8.581 2.368 1.00 96.69 101 LEU A O 1
ATOM 835 N N . ALA A 1 102 ? -0.019 -7.702 4.380 1.00 96.69 102 ALA A N 1
ATOM 836 C CA . ALA A 1 102 ? -0.650 -8.763 5.173 1.00 96.69 102 ALA A CA 1
ATOM 837 C C . ALA A 1 102 ? -2.143 -8.939 4.858 1.00 96.69 102 ALA A C 1
ATOM 839 O O . ALA A 1 102 ? -2.639 -10.064 4.750 1.00 96.69 102 ALA A O 1
ATOM 840 N N . TYR A 1 103 ? -2.865 -7.832 4.674 1.00 94.44 103 TYR A N 1
ATOM 841 C CA . TYR A 1 103 ? -4.273 -7.839 4.287 1.00 94.44 103 TYR A CA 1
ATOM 842 C C . TYR A 1 103 ? -4.481 -8.522 2.939 1.00 94.44 103 TYR A C 1
ATOM 844 O O . TYR A 1 103 ? -5.276 -9.459 2.842 1.00 94.44 103 TYR A O 1
ATOM 852 N N . TYR A 1 104 ? -3.771 -8.073 1.904 1.00 93.81 104 TYR A N 1
ATOM 853 C CA . TYR A 1 104 ? -3.964 -8.579 0.550 1.00 93.81 104 TYR A CA 1
ATOM 854 C C . TYR A 1 104 ? -3.441 -10.004 0.383 1.00 93.81 104 TYR A C 1
ATOM 856 O O . TYR A 1 104 ? -4.136 -10.815 -0.233 1.00 93.81 104 TYR A O 1
ATOM 864 N N . SER A 1 105 ? -2.307 -10.345 1.002 1.00 94.62 105 SER A N 1
ATOM 865 C CA . SER A 1 105 ? -1.760 -11.703 0.964 1.00 94.62 105 SER A CA 1
ATOM 866 C C . SER A 1 105 ? -2.688 -12.722 1.624 1.00 94.62 105 SER A C 1
ATOM 868 O O . SER A 1 105 ? -2.781 -13.853 1.153 1.00 94.62 105 SER A O 1
ATOM 870 N N . THR A 1 106 ? -3.404 -12.323 2.680 1.00 93.81 106 THR A N 1
ATOM 871 C CA . THR A 1 106 ? -4.292 -13.213 3.444 1.00 93.81 106 THR A CA 1
ATOM 872 C C . THR A 1 106 ? -5.704 -13.271 2.865 1.00 93.81 106 THR A C 1
ATOM 874 O O . THR A 1 106 ? -6.323 -14.333 2.842 1.00 93.81 106 THR A O 1
ATOM 877 N N . LYS A 1 107 ? -6.254 -12.139 2.405 1.00 91.25 107 LYS A N 1
ATOM 878 C CA . LYS A 1 107 ? -7.623 -12.076 1.858 1.00 91.25 107 LYS A CA 1
ATOM 879 C C . LYS A 1 107 ? -7.729 -12.564 0.421 1.00 91.25 107 LYS A C 1
ATOM 881 O O . LYS A 1 107 ? -8.820 -12.958 0.012 1.00 91.25 107 LYS A O 1
ATOM 886 N N . HIS A 1 108 ? -6.627 -12.528 -0.320 1.00 90.62 108 HIS A N 1
ATOM 887 C CA . HIS A 1 108 ? -6.562 -12.953 -1.712 1.00 90.62 108 HIS A CA 1
ATOM 888 C C . HIS A 1 108 ? -5.352 -13.870 -1.938 1.00 90.62 108 HIS A C 1
ATOM 890 O O . HIS A 1 108 ? -4.424 -13.490 -2.657 1.00 90.62 108 HIS A O 1
ATOM 896 N N . PRO A 1 109 ? -5.320 -15.063 -1.314 1.00 92.12 109 PRO A N 1
ATOM 897 C CA . PRO A 1 109 ? -4.196 -15.991 -1.439 1.00 92.12 109 PRO A CA 1
ATOM 898 C C . PRO A 1 109 ? -3.938 -16.428 -2.890 1.00 92.12 109 PRO A C 1
ATOM 900 O O . PRO A 1 109 ? -2.819 -16.784 -3.239 1.00 92.12 109 PRO A O 1
ATOM 903 N N . GLU A 1 110 ? -4.956 -16.362 -3.750 1.00 91.44 110 GLU A N 1
ATOM 904 C CA . GLU A 1 110 ? -4.871 -16.655 -5.182 1.00 91.44 110 GLU A CA 1
ATOM 905 C C . GLU A 1 110 ? -4.205 -15.550 -6.015 1.00 91.44 110 GLU A C 1
ATOM 907 O O . GLU A 1 110 ? -3.909 -15.765 -7.192 1.00 91.44 110 GLU A O 1
ATOM 912 N N . LYS A 1 111 ? -4.014 -14.358 -5.439 1.00 91.00 111 LYS A N 1
ATOM 913 C CA . LYS A 1 111 ? -3.437 -13.197 -6.122 1.00 91.00 111 LYS A CA 1
ATOM 914 C C . LYS A 1 111 ? -1.994 -12.991 -5.712 1.00 91.00 111 LYS A C 1
ATOM 916 O O . LYS A 1 111 ? -1.625 -13.126 -4.547 1.00 91.00 111 LYS A O 1
ATOM 921 N N . THR A 1 112 ? -1.192 -12.590 -6.685 1.00 93.00 112 THR A N 1
ATOM 922 C CA . THR A 1 112 ? 0.208 -12.253 -6.464 1.00 93.00 112 THR A CA 1
ATOM 923 C C . THR A 1 112 ? 0.340 -10.845 -5.890 1.00 93.00 112 THR A C 1
ATOM 925 O O . THR A 1 112 ? -0.175 -9.877 -6.458 1.00 93.00 112 THR A O 1
ATOM 928 N N . ASN A 1 113 ? 1.098 -10.754 -4.799 1.00 95.38 113 ASN A N 1
ATOM 929 C CA . ASN A 1 113 ? 1.553 -9.527 -4.160 1.00 95.38 113 ASN A CA 1
ATOM 930 C C . ASN A 1 113 ? 3.000 -9.279 -4.597 1.00 95.38 113 ASN A C 1
ATOM 932 O O . ASN A 1 113 ? 3.932 -9.914 -4.097 1.00 95.38 113 ASN A O 1
ATOM 936 N N . PHE A 1 114 ? 3.179 -8.398 -5.577 1.00 96.25 114 PHE A N 1
ATOM 937 C CA . PHE A 1 114 ? 4.479 -8.123 -6.178 1.00 96.25 114 PHE A CA 1
ATOM 938 C C . PHE A 1 114 ? 5.140 -6.918 -5.514 1.00 96.25 114 PHE A C 1
ATOM 940 O O . PHE A 1 114 ? 4.614 -5.808 -5.588 1.00 96.25 114 PHE A O 1
ATOM 947 N N . ILE A 1 115 ? 6.289 -7.128 -4.883 1.00 96.25 115 ILE A N 1
ATOM 948 C CA . ILE A 1 115 ? 7.060 -6.092 -4.201 1.00 96.25 115 ILE A CA 1
ATOM 949 C C . ILE A 1 115 ? 8.253 -5.722 -5.080 1.00 96.25 115 ILE A C 1
ATOM 951 O O . ILE A 1 115 ? 9.035 -6.594 -5.456 1.00 96.25 115 ILE A O 1
ATOM 955 N N . ILE A 1 116 ? 8.404 -4.436 -5.387 1.00 95.94 116 ILE A N 1
ATOM 956 C CA . ILE A 1 116 ? 9.598 -3.887 -6.037 1.00 95.94 116 ILE A CA 1
ATOM 957 C C . ILE A 1 116 ? 10.215 -2.811 -5.149 1.00 95.94 116 ILE A C 1
ATOM 959 O O . ILE A 1 116 ? 9.496 -1.990 -4.573 1.00 95.94 116 ILE A O 1
ATOM 963 N N . SER A 1 117 ? 11.538 -2.806 -5.039 1.00 96.25 117 SER A N 1
ATOM 964 C CA . SER A 1 117 ? 12.243 -1.890 -4.149 1.00 96.25 117 SER A CA 1
ATOM 965 C C . SER A 1 117 ? 13.591 -1.448 -4.698 1.00 96.25 117 SER A C 1
ATOM 967 O O . SER A 1 117 ? 14.330 -2.263 -5.247 1.00 96.25 117 SER A O 1
ATOM 969 N N . ASP A 1 118 ? 13.924 -0.172 -4.488 1.00 94.81 118 ASP A N 1
ATOM 970 C CA . ASP A 1 118 ? 15.267 0.383 -4.693 1.00 94.81 118 ASP A CA 1
ATOM 971 C C . ASP A 1 118 ? 16.050 0.571 -3.379 1.00 94.81 118 ASP A C 1
ATOM 973 O O . ASP A 1 118 ? 17.121 1.186 -3.395 1.00 94.81 118 ASP A O 1
ATOM 977 N N . ASP A 1 119 ? 15.512 0.065 -2.264 1.00 94.19 119 ASP A N 1
ATOM 978 C CA . ASP A 1 119 ? 16.069 0.160 -0.913 1.00 94.19 119 ASP A CA 1
ATOM 979 C C . ASP A 1 119 ? 15.818 -1.150 -0.136 1.00 94.19 119 ASP A C 1
ATOM 981 O O . ASP A 1 119 ? 14.714 -1.468 0.333 1.00 94.19 119 ASP A O 1
ATOM 985 N N . GLU A 1 120 ? 16.868 -1.951 -0.016 1.00 90.75 120 GLU A N 1
ATOM 986 C CA . GLU A 1 120 ? 16.878 -3.248 0.651 1.00 90.75 120 GLU A CA 1
ATOM 987 C C . GLU A 1 120 ? 16.603 -3.138 2.155 1.00 90.75 120 GLU A C 1
ATOM 989 O O . GLU A 1 120 ? 15.947 -4.016 2.713 1.00 90.75 120 GLU A O 1
ATOM 994 N N . TYR A 1 121 ? 16.996 -2.037 2.806 1.00 92.38 121 TYR A N 1
ATOM 995 C CA . TYR A 1 121 ? 16.757 -1.847 4.238 1.00 92.38 121 TYR A CA 1
ATOM 996 C C . TYR A 1 121 ? 15.273 -1.638 4.527 1.00 92.38 121 TYR A C 1
ATOM 998 O O . TYR A 1 121 ? 14.726 -2.253 5.446 1.00 92.38 121 TYR A O 1
ATOM 1006 N N . PHE A 1 122 ? 14.589 -0.806 3.736 1.00 95.12 122 PHE A N 1
ATOM 1007 C CA . PHE A 1 122 ? 13.136 -0.666 3.871 1.00 95.12 122 PHE A CA 1
ATOM 1008 C C . PHE A 1 122 ? 12.389 -1.939 3.499 1.00 95.12 122 PHE A C 1
ATOM 1010 O O . PHE A 1 122 ? 11.344 -2.212 4.092 1.00 95.12 122 PHE A O 1
ATOM 1017 N N . THR A 1 123 ? 12.939 -2.736 2.587 1.00 95.38 123 THR A N 1
ATOM 1018 C CA . THR A 1 123 ? 12.372 -4.049 2.265 1.00 95.38 123 THR A CA 1
ATOM 1019 C C . THR A 1 123 ? 12.485 -5.004 3.445 1.00 95.38 123 THR A C 1
ATOM 1021 O O . THR A 1 123 ? 11.492 -5.619 3.823 1.00 95.38 123 THR A O 1
ATOM 1024 N N . ASP A 1 124 ? 13.650 -5.082 4.087 1.00 93.94 124 ASP A N 1
ATOM 1025 C CA . ASP A 1 124 ? 13.844 -5.902 5.285 1.00 93.94 124 ASP A CA 1
ATOM 1026 C C . ASP A 1 124 ? 12.911 -5.466 6.427 1.00 93.94 124 ASP A C 1
ATOM 1028 O O . ASP A 1 124 ? 12.320 -6.315 7.102 1.00 93.94 124 ASP A O 1
ATOM 1032 N N . TYR A 1 125 ? 12.713 -4.156 6.622 1.00 94.75 125 TYR A N 1
ATOM 1033 C CA . TYR A 1 125 ? 11.729 -3.649 7.584 1.00 94.75 125 TYR A CA 1
ATOM 1034 C C . TYR A 1 125 ? 10.300 -4.061 7.221 1.00 94.75 125 TYR A C 1
ATOM 1036 O O . TYR A 1 125 ? 9.580 -4.553 8.089 1.00 94.75 125 TYR A O 1
ATOM 1044 N N . LEU A 1 126 ? 9.907 -3.915 5.951 1.00 96.62 126 LEU A N 1
ATOM 1045 C CA . LEU A 1 126 ? 8.590 -4.328 5.461 1.00 96.62 126 LEU A CA 1
ATOM 1046 C C . LEU A 1 126 ? 8.337 -5.814 5.739 1.00 96.62 126 LEU A C 1
ATOM 1048 O O . LEU A 1 126 ? 7.298 -6.160 6.299 1.00 96.62 126 LEU A O 1
ATOM 1052 N N . LEU A 1 127 ? 9.279 -6.686 5.373 1.00 96.69 127 LEU A N 1
ATOM 1053 C CA . LEU A 1 127 ? 9.136 -8.134 5.543 1.00 96.69 127 LEU A CA 1
ATOM 1054 C C . LEU A 1 127 ? 9.141 -8.542 7.021 1.00 96.69 127 LEU A C 1
ATOM 1056 O O . LEU A 1 127 ? 8.344 -9.387 7.425 1.00 96.69 127 LEU A O 1
ATOM 1060 N N . THR A 1 128 ? 9.966 -7.893 7.847 1.00 95.94 128 THR A N 1
ATOM 1061 C CA . THR A 1 128 ? 9.980 -8.123 9.300 1.00 95.94 128 THR A CA 1
ATOM 1062 C C . THR A 1 128 ? 8.637 -7.756 9.934 1.00 95.94 128 THR A C 1
ATOM 1064 O O . THR A 1 128 ? 8.089 -8.527 10.723 1.00 95.94 128 THR A O 1
ATOM 1067 N N . ASP A 1 129 ? 8.081 -6.588 9.603 1.00 96.12 129 ASP A N 1
ATOM 1068 C CA . ASP A 1 129 ? 6.784 -6.163 10.135 1.00 96.12 129 ASP A CA 1
ATOM 1069 C C . ASP A 1 129 ? 5.642 -7.029 9.596 1.00 96.12 129 ASP A C 1
ATOM 1071 O O . ASP A 1 129 ? 4.762 -7.419 10.364 1.00 96.12 129 ASP A O 1
ATOM 1075 N N . PHE A 1 130 ? 5.687 -7.408 8.318 1.00 97.31 130 PHE A N 1
ATOM 1076 C CA . PHE A 1 130 ? 4.749 -8.352 7.708 1.00 97.31 130 PHE A CA 1
ATOM 1077 C C . PHE A 1 130 ? 4.698 -9.682 8.474 1.00 97.31 130 PHE A C 1
ATOM 1079 O O . PHE A 1 130 ? 3.618 -10.109 8.887 1.00 97.31 130 PHE A O 1
ATOM 1086 N N . GLU A 1 131 ? 5.847 -10.299 8.761 1.00 96.81 131 GLU A N 1
ATOM 1087 C CA . GLU A 1 131 ? 5.909 -11.530 9.559 1.00 96.81 131 GLU A CA 1
ATOM 1088 C C . GLU A 1 131 ? 5.356 -11.332 10.976 1.00 96.81 131 GLU A C 1
ATOM 1090 O O . GLU A 1 131 ? 4.617 -12.179 11.486 1.00 96.81 131 GLU A O 1
ATOM 1095 N N . ARG A 1 132 ? 5.677 -10.212 11.632 1.00 96.81 132 ARG A N 1
ATOM 1096 C CA . ARG A 1 132 ? 5.159 -9.905 12.977 1.00 96.81 132 ARG A CA 1
ATOM 1097 C C . ARG A 1 132 ? 3.639 -9.758 12.985 1.00 96.81 132 ARG A C 1
ATOM 1099 O O . ARG A 1 132 ? 3.008 -10.210 13.941 1.00 96.81 132 ARG A O 1
ATOM 1106 N N . ILE A 1 133 ? 3.067 -9.140 11.950 1.00 96.12 133 ILE A N 1
ATOM 1107 C CA . ILE A 1 133 ? 1.617 -8.972 11.783 1.00 96.12 133 ILE A CA 1
ATOM 1108 C C . ILE A 1 133 ? 0.952 -10.335 11.588 1.00 96.12 133 ILE A C 1
ATOM 1110 O O . ILE A 1 133 ? 0.005 -10.648 12.306 1.00 96.12 133 ILE A O 1
ATOM 1114 N N . LEU A 1 134 ? 1.474 -11.174 10.685 1.00 95.19 134 LEU A N 1
ATOM 1115 C CA . LEU A 1 134 ? 0.925 -12.515 10.441 1.00 95.19 134 LEU A CA 1
ATOM 1116 C C . LEU A 1 134 ? 0.979 -13.416 11.682 1.00 95.19 134 LEU A C 1
ATOM 1118 O O . LEU A 1 134 ? 0.096 -14.245 11.885 1.00 95.19 134 LEU A O 1
ATOM 1122 N N . ASN A 1 135 ? 1.988 -13.232 12.535 1.00 94.25 135 ASN A N 1
ATOM 1123 C CA . ASN A 1 135 ? 2.142 -13.974 13.785 1.00 94.25 135 ASN A CA 1
ATOM 1124 C C . ASN A 1 135 ? 1.417 -13.332 14.985 1.00 94.25 135 ASN A C 1
ATOM 1126 O O . ASN A 1 135 ? 1.611 -13.780 16.115 1.00 94.25 135 ASN A O 1
ATOM 1130 N N . ASN A 1 136 ? 0.600 -12.290 14.773 1.00 91.25 136 ASN A N 1
ATOM 1131 C CA . ASN A 1 136 ? -0.132 -11.574 15.827 1.00 91.25 136 ASN A CA 1
ATOM 1132 C C . ASN A 1 136 ? 0.765 -11.036 16.963 1.00 91.25 136 ASN A C 1
ATOM 1134 O O . ASN A 1 136 ? 0.379 -11.007 18.131 1.00 91.25 136 ASN A O 1
ATOM 1138 N N . VAL A 1 137 ? 1.977 -10.586 16.622 1.00 91.88 137 VAL A N 1
ATOM 1139 C CA . VAL A 1 137 ? 2.960 -10.005 17.564 1.00 91.88 137 VAL A CA 1
ATOM 1140 C C . VAL A 1 137 ? 2.865 -8.468 17.603 1.00 91.88 137 VAL A C 1
ATOM 1142 O O . VAL A 1 137 ? 3.609 -7.785 18.314 1.00 91.88 137 VAL A O 1
ATOM 1145 N N . THR A 1 138 ? 1.959 -7.879 16.824 1.00 85.12 138 THR A N 1
ATOM 1146 C CA . THR A 1 138 ? 1.708 -6.437 16.770 1.00 85.12 138 THR A CA 1
ATOM 1147 C C . THR A 1 138 ? 0.529 -6.024 17.648 1.00 85.12 138 THR A C 1
ATOM 1149 O O . THR A 1 138 ? -0.399 -6.787 17.885 1.00 85.12 138 THR A O 1
ATOM 1152 N N . ARG A 1 139 ? 0.546 -4.772 18.130 1.00 79.56 139 ARG A N 1
ATOM 1153 C CA . ARG A 1 139 ? -0.548 -4.219 18.956 1.00 79.56 139 ARG A CA 1
ATOM 1154 C C . ARG A 1 139 ? -1.866 -4.051 18.191 1.00 79.56 139 ARG A C 1
ATOM 1156 O O . ARG A 1 139 ? -2.921 -4.079 18.805 1.00 79.56 139 ARG A O 1
ATOM 1163 N N . VAL A 1 140 ? -1.788 -3.754 16.896 1.00 82.38 140 VAL A N 1
ATOM 1164 C CA . VAL A 1 140 ? -2.941 -3.754 15.987 1.00 82.38 140 VAL A CA 1
ATOM 1165 C C . VAL A 1 140 ? -2.883 -5.092 15.265 1.00 82.38 140 VAL A C 1
ATOM 1167 O O . VAL A 1 140 ? -1.832 -5.418 14.710 1.00 82.38 140 VAL A O 1
ATOM 1170 N N . THR A 1 141 ? -3.946 -5.889 15.330 1.00 88.94 141 THR A N 1
ATOM 1171 C CA . THR A 1 141 ? -3.960 -7.207 14.680 1.00 88.94 141 THR A CA 1
ATOM 1172 C C . THR A 1 141 ? -4.322 -7.082 13.205 1.00 88.94 141 THR A C 1
ATOM 1174 O O . THR A 1 141 ? -4.778 -6.032 12.734 1.00 88.94 141 THR A O 1
ATOM 1177 N N . LEU A 1 142 ? -4.138 -8.166 12.452 1.00 90.19 142 LEU A N 1
ATOM 1178 C CA . LEU A 1 142 ? -4.590 -8.210 11.067 1.00 90.19 142 LEU A CA 1
ATOM 1179 C C . LEU A 1 142 ? -6.121 -8.097 10.969 1.00 90.19 142 LEU A C 1
ATOM 1181 O O . LEU A 1 142 ? -6.624 -7.417 10.078 1.00 90.19 142 LEU A O 1
ATOM 1185 N N . GLU A 1 143 ? -6.872 -8.706 11.888 1.00 87.81 143 GLU A N 1
ATOM 1186 C CA . GLU A 1 143 ? -8.337 -8.594 11.942 1.00 87.81 143 GLU A CA 1
ATOM 1187 C C . GLU A 1 143 ? -8.794 -7.155 12.179 1.00 87.81 143 GLU A C 1
ATOM 1189 O O . GLU A 1 143 ? -9.752 -6.714 11.543 1.00 87.81 143 GLU A O 1
ATOM 1194 N N . ASP A 1 144 ? -8.088 -6.407 13.031 1.00 82.69 144 ASP A N 1
ATOM 1195 C CA . ASP A 1 144 ? -8.358 -4.980 13.227 1.00 82.69 144 ASP A CA 1
ATOM 1196 C C . ASP A 1 144 ? -8.165 -4.214 11.925 1.00 82.69 144 ASP A C 1
ATOM 1198 O O . ASP A 1 144 ? -9.023 -3.432 11.515 1.00 82.69 144 ASP A O 1
ATOM 1202 N N . TRP A 1 145 ? -7.050 -4.474 11.241 1.00 86.31 145 TRP A N 1
ATOM 1203 C CA . TRP A 1 145 ? -6.755 -3.839 9.965 1.00 86.31 145 TRP A CA 1
ATOM 1204 C C . TRP A 1 145 ? -7.791 -4.175 8.891 1.00 86.31 145 TRP A C 1
ATOM 1206 O O . TRP A 1 145 ? -8.244 -3.292 8.162 1.00 86.31 145 TRP A O 1
ATOM 1216 N N . ILE A 1 146 ? -8.231 -5.434 8.832 1.00 86.88 146 ILE A N 1
ATOM 1217 C CA . ILE A 1 146 ? -9.317 -5.879 7.953 1.00 86.88 146 ILE A CA 1
ATOM 1218 C C . ILE A 1 146 ? -10.607 -5.114 8.261 1.00 86.88 146 ILE A C 1
ATOM 1220 O O . ILE A 1 146 ? -11.271 -4.655 7.328 1.00 86.88 146 ILE A O 1
ATOM 1224 N N . ALA A 1 147 ? -10.961 -4.963 9.540 1.00 80.44 147 ALA A N 1
ATOM 1225 C CA . ALA A 1 147 ? -12.141 -4.208 9.947 1.00 80.44 147 ALA A CA 1
ATOM 1226 C C . ALA A 1 147 ? -12.034 -2.738 9.512 1.00 80.44 147 ALA A C 1
ATOM 1228 O O . ALA A 1 147 ? -12.987 -2.195 8.957 1.00 80.44 147 ALA A O 1
ATOM 1229 N N . PHE A 1 148 ? -10.859 -2.115 9.652 1.00 78.12 148 PHE A N 1
ATOM 1230 C CA . PHE A 1 148 ? -10.633 -0.750 9.168 1.00 78.12 148 PHE A CA 1
ATOM 1231 C C . PHE A 1 148 ? -10.773 -0.624 7.653 1.00 78.12 148 PHE A C 1
ATOM 1233 O O . PHE A 1 148 ? -11.492 0.260 7.186 1.00 78.12 148 PHE A O 1
ATOM 1240 N N . LYS A 1 149 ? -10.136 -1.511 6.878 1.00 79.25 149 LYS A N 1
ATOM 1241 C CA . LYS A 1 149 ? -10.196 -1.484 5.404 1.00 79.25 149 LYS A CA 1
ATOM 1242 C C . LYS A 1 149 ? -11.597 -1.765 4.865 1.00 79.25 149 LYS A C 1
ATOM 1244 O O . LYS A 1 149 ? -11.934 -1.268 3.796 1.00 79.25 149 LYS A O 1
ATOM 1249 N N . SER A 1 150 ? -12.408 -2.524 5.599 1.00 78.19 150 SER A N 1
ATOM 1250 C CA . SER A 1 150 ? -13.791 -2.840 5.213 1.00 78.19 150 SER A CA 1
ATOM 1251 C C . SER A 1 150 ? -14.779 -1.709 5.523 1.00 78.19 150 SER A C 1
ATOM 1253 O O . SER A 1 150 ? -15.932 -1.777 5.103 1.00 78.19 150 SER A O 1
ATOM 1255 N N . GLY A 1 151 ? -14.335 -0.670 6.236 1.00 77.75 151 GLY A N 1
ATOM 1256 C CA . GLY A 1 151 ? -15.209 0.332 6.830 1.00 77.75 151 GLY A CA 1
ATOM 1257 C C . GLY A 1 151 ? -15.814 -0.151 8.150 1.00 77.75 151 GLY A C 1
ATOM 1258 O O . GLY A 1 151 ? -16.066 -1.338 8.357 1.00 77.75 151 GLY A O 1
ATOM 1259 N N . PHE A 1 152 ? -16.027 0.787 9.068 1.00 76.06 152 PHE A N 1
ATOM 1260 C CA . PHE A 1 152 ? -16.457 0.508 10.431 1.00 76.06 152 PHE A CA 1
ATOM 1261 C C . PHE A 1 152 ? -17.438 1.572 10.920 1.00 76.06 152 PHE A C 1
ATOM 1263 O O . PHE A 1 152 ? -17.098 2.753 11.013 1.00 76.06 152 PHE A O 1
ATOM 1270 N N . GLU A 1 153 ? -18.654 1.153 11.255 1.00 82.19 153 GLU A N 1
ATOM 1271 C CA . GLU A 1 153 ? -19.657 1.995 11.904 1.00 82.19 153 GLU A CA 1
ATOM 1272 C C . GLU A 1 153 ? -19.677 1.717 13.404 1.00 82.19 153 GLU A C 1
ATOM 1274 O O . GLU A 1 153 ? -19.650 0.565 13.840 1.00 82.19 153 GLU A O 1
ATOM 1279 N N . PHE A 1 154 ? -19.734 2.775 14.209 1.00 84.38 154 PHE A N 1
ATOM 1280 C CA . PHE A 1 154 ? -19.747 2.649 15.658 1.00 84.38 154 PHE A CA 1
ATOM 1281 C C . PHE A 1 154 ? -20.465 3.810 16.332 1.00 84.38 154 PHE A C 1
ATOM 1283 O O . PHE A 1 154 ? -20.599 4.905 15.787 1.00 84.38 154 PHE A O 1
ATOM 1290 N N . LYS A 1 155 ? -20.896 3.578 17.573 1.00 84.56 155 LYS A N 1
ATOM 1291 C CA . LYS A 1 155 ? -21.401 4.637 18.444 1.00 84.56 155 LYS A CA 1
ATOM 1292 C C . LYS A 1 155 ? -20.292 5.124 19.358 1.00 84.56 155 LYS A C 1
ATOM 1294 O O . LYS A 1 155 ? -19.718 4.339 20.106 1.00 84.56 155 LYS A O 1
ATOM 1299 N N . TYR A 1 156 ? -20.045 6.428 19.344 1.00 85.50 156 TYR A N 1
ATOM 1300 C CA . TYR A 1 156 ? -19.130 7.083 20.275 1.00 85.50 156 TYR A CA 1
ATOM 1301 C C . TYR A 1 156 ? -19.826 8.280 20.920 1.00 85.50 156 TYR A C 1
ATOM 1303 O O . TYR A 1 156 ? -20.415 9.117 20.233 1.00 85.50 156 TYR A O 1
ATOM 1311 N N . ASN A 1 157 ? -19.828 8.322 22.255 1.00 85.00 157 ASN A N 1
ATOM 1312 C CA . ASN A 1 157 ? -20.533 9.328 23.061 1.00 85.00 157 ASN A CA 1
ATOM 1313 C C . ASN A 1 157 ? -21.990 9.568 22.628 1.00 85.00 157 ASN A C 1
ATOM 1315 O O . ASN A 1 157 ? -22.457 10.702 22.509 1.00 85.00 157 ASN A O 1
ATOM 1319 N N . GLY A 1 158 ? -22.710 8.471 22.371 1.00 84.06 158 GLY A N 1
ATOM 1320 C CA . GLY A 1 158 ? -24.129 8.491 22.006 1.00 84.06 158 GLY A CA 1
ATOM 1321 C C . GLY A 1 158 ? -24.429 9.000 20.593 1.00 84.06 158 GLY A C 1
ATOM 1322 O O . GLY A 1 158 ? -25.598 9.211 20.277 1.00 84.06 158 GLY A O 1
ATOM 1323 N N . LYS A 1 159 ? -23.412 9.199 19.745 1.00 87.12 159 LYS A N 1
ATOM 1324 C CA . LYS A 1 159 ? -23.558 9.634 18.350 1.00 87.12 159 LYS A CA 1
ATOM 1325 C C . LYS A 1 159 ? -23.024 8.576 17.395 1.00 87.12 159 LYS A C 1
ATOM 1327 O O . LYS A 1 159 ? -22.019 7.931 17.691 1.00 87.12 159 LYS A O 1
ATOM 1332 N N . ASP A 1 160 ? -23.670 8.455 16.242 1.00 87.44 160 ASP A N 1
ATOM 1333 C CA . ASP A 1 160 ? -23.219 7.569 15.173 1.00 87.44 160 ASP A CA 1
ATOM 1334 C C . ASP A 1 160 ? -21.983 8.161 14.480 1.00 87.44 160 ASP A C 1
ATOM 1336 O O . ASP A 1 160 ? -21.955 9.336 14.081 1.00 87.44 160 ASP A O 1
ATOM 1340 N N . ALA A 1 161 ? -20.947 7.338 14.373 1.00 87.62 161 ALA A N 1
ATOM 1341 C CA . ALA A 1 161 ? -19.679 7.633 13.734 1.00 87.62 161 ALA A CA 1
ATOM 1342 C C . ALA A 1 161 ? -19.336 6.537 12.722 1.00 87.62 161 ALA A C 1
ATOM 1344 O O . ALA A 1 161 ? -19.742 5.383 12.863 1.00 87.62 161 ALA A O 1
ATOM 1345 N N . VAL A 1 162 ? -18.581 6.911 11.693 1.00 84.94 162 VAL A N 1
ATOM 1346 C CA . VAL A 1 162 ? -18.184 5.997 10.623 1.00 84.94 162 VAL A CA 1
ATOM 1347 C C . VAL A 1 162 ? -16.726 6.216 10.246 1.00 84.94 162 VAL A C 1
ATOM 1349 O O . VAL A 1 162 ? -16.240 7.351 10.230 1.00 84.94 162 VAL A O 1
ATOM 1352 N N . VAL A 1 163 ? -16.050 5.113 9.944 1.00 83.12 163 VAL A N 1
ATOM 1353 C CA . VAL A 1 163 ? -14.843 5.030 9.123 1.00 83.12 163 VAL A CA 1
ATOM 1354 C C . VAL A 1 163 ? -15.263 4.384 7.811 1.00 83.12 163 VAL A C 1
ATOM 1356 O O . VAL A 1 163 ? -15.785 3.275 7.815 1.00 83.1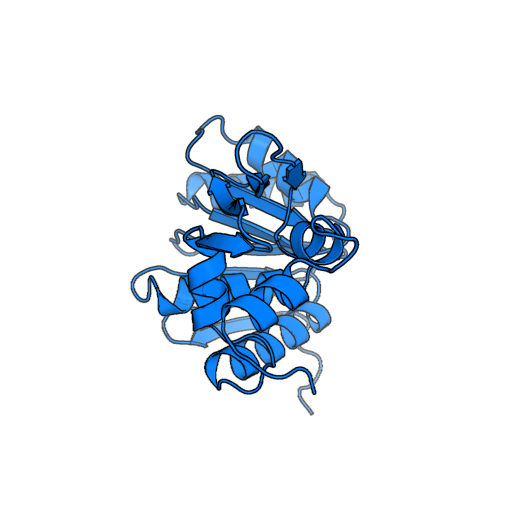2 163 VAL A O 1
ATOM 1359 N N . SER A 1 164 ? -15.048 5.053 6.687 1.00 80.50 164 SER A N 1
ATOM 1360 C CA . SER A 1 164 ? -15.315 4.497 5.363 1.00 80.50 164 SER A CA 1
ATOM 1361 C C . SER A 1 164 ? -14.061 4.611 4.518 1.00 80.50 164 SER A C 1
ATOM 1363 O O . SER A 1 164 ? -13.507 5.700 4.389 1.00 80.50 164 SER A O 1
ATOM 1365 N N . VAL A 1 165 ? -13.635 3.502 3.921 1.00 73.88 165 VAL A N 1
ATOM 1366 C CA . VAL A 1 165 ? -12.500 3.460 2.995 1.00 73.88 165 VAL A CA 1
ATOM 1367 C C . VAL A 1 165 ? -13.064 3.276 1.591 1.00 73.88 165 VAL A C 1
ATOM 1369 O O . VAL A 1 165 ? -13.638 2.236 1.280 1.00 73.88 165 VAL A O 1
ATOM 1372 N N . VAL A 1 166 ? -12.978 4.311 0.757 1.00 65.69 166 VAL A N 1
ATOM 1373 C CA . VAL A 1 166 ? -13.603 4.358 -0.573 1.00 65.69 166 VAL A CA 1
ATOM 1374 C C . VAL A 1 166 ? -12.560 4.786 -1.596 1.00 65.69 166 VAL A C 1
ATOM 1376 O O . VAL A 1 166 ? -12.134 5.931 -1.582 1.00 65.69 166 VAL A O 1
ATOM 1379 N N . TYR A 1 167 ? -12.159 3.883 -2.496 1.00 63.97 167 TYR A N 1
ATOM 1380 C CA . TYR A 1 167 ? -11.284 4.182 -3.645 1.00 63.97 167 TYR A CA 1
ATOM 1381 C C . TYR A 1 167 ? -10.041 5.042 -3.317 1.00 63.97 167 TYR A C 1
ATOM 1383 O O . TYR A 1 167 ? -9.713 5.975 -4.045 1.00 63.97 167 TYR A O 1
ATOM 1391 N N . GLY A 1 168 ? -9.345 4.731 -2.218 1.00 60.78 168 GLY A N 1
ATOM 1392 C CA . GLY A 1 168 ? -8.146 5.460 -1.777 1.00 60.78 168 GLY A CA 1
ATOM 1393 C C . GLY A 1 168 ? -8.417 6.681 -0.891 1.00 60.78 168 GLY A C 1
ATOM 1394 O O . GLY A 1 168 ? -7.472 7.251 -0.364 1.00 60.7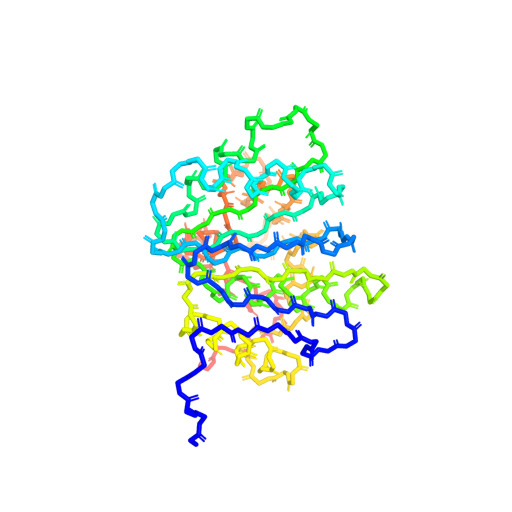8 168 GLY A O 1
ATOM 1395 N N . ASP A 1 169 ? -9.681 7.044 -0.670 1.00 70.62 169 ASP A N 1
ATOM 1396 C CA . ASP A 1 169 ? -10.079 8.049 0.312 1.00 70.62 169 ASP A CA 1
ATOM 1397 C C . ASP A 1 169 ? -10.548 7.400 1.608 1.00 70.62 169 ASP A C 1
ATOM 1399 O O . ASP A 1 169 ? -11.320 6.436 1.605 1.00 70.62 169 ASP A O 1
ATOM 1403 N N . ILE A 1 170 ? -10.148 7.985 2.732 1.00 81.44 170 ILE A N 1
ATOM 1404 C CA . ILE A 1 170 ? -10.612 7.568 4.054 1.00 81.44 170 ILE A CA 1
ATOM 1405 C C . ILE A 1 170 ? -11.471 8.676 4.641 1.00 81.44 170 ILE A C 1
ATOM 1407 O O . ILE A 1 170 ? -11.002 9.779 4.917 1.00 81.44 170 ILE A O 1
ATOM 1411 N N . LEU A 1 171 ? -12.755 8.379 4.816 1.00 86.62 171 LEU A N 1
ATOM 1412 C CA . LEU A 1 171 ? -13.751 9.286 5.370 1.00 86.62 171 LEU A CA 1
ATOM 1413 C C . LEU A 1 171 ? -14.040 8.907 6.819 1.00 86.62 171 LEU A C 1
ATOM 1415 O O . LEU A 1 171 ? -14.496 7.796 7.084 1.00 86.62 171 LEU A O 1
ATOM 1419 N N . ILE A 1 172 ? -13.796 9.823 7.757 1.00 86.19 172 ILE A N 1
ATOM 1420 C CA . ILE A 1 172 ? -14.004 9.575 9.189 1.00 86.19 172 ILE A CA 1
ATOM 1421 C C . ILE A 1 172 ? -14.702 10.741 9.867 1.00 86.19 172 ILE A C 1
ATOM 1423 O O . ILE A 1 172 ? -14.327 11.901 9.695 1.00 86.19 172 ILE A O 1
ATOM 1427 N N . GLY A 1 173 ? -15.670 10.432 10.721 1.00 87.06 173 GLY A N 1
ATOM 1428 C CA . GLY A 1 173 ? -16.264 11.403 11.630 1.00 87.06 173 GLY A CA 1
ATOM 1429 C C . GLY A 1 173 ? -17.633 10.968 12.122 1.00 87.06 173 GLY A C 1
ATOM 1430 O O . GLY A 1 173 ? -18.067 9.842 11.897 1.00 87.06 173 GLY A O 1
ATOM 1431 N N . TYR A 1 174 ? -18.323 11.893 12.785 1.00 88.69 174 TYR A N 1
ATOM 1432 C CA . TYR A 1 174 ? -19.746 11.729 13.062 1.00 88.69 174 TYR A CA 1
ATOM 1433 C C . TYR A 1 174 ? -20.549 11.835 11.767 1.00 88.69 174 TYR A C 1
ATOM 1435 O O . TYR A 1 174 ? -20.155 12.561 10.846 1.00 88.69 174 TYR A O 1
ATOM 1443 N N . PHE A 1 175 ? -21.709 11.182 11.724 1.00 82.00 175 PHE A N 1
ATOM 1444 C CA . PHE A 1 175 ? -22.634 11.321 10.604 1.00 82.00 175 PHE A CA 1
ATOM 1445 C C . PHE A 1 175 ? -22.930 12.811 10.321 1.00 82.00 175 PHE A C 1
ATOM 1447 O O . PHE A 1 175 ? -23.220 13.592 11.231 1.00 82.00 175 PHE A O 1
ATOM 1454 N N . GLY A 1 176 ? -22.774 13.235 9.062 1.00 80.88 176 GLY A N 1
ATOM 1455 C CA . GLY A 1 176 ? -22.907 14.638 8.637 1.00 80.88 176 GLY A CA 1
ATOM 1456 C C . GLY A 1 176 ? -21.694 15.551 8.898 1.00 80.88 176 GLY A C 1
ATOM 1457 O O . GLY A 1 176 ? -21.739 16.724 8.532 1.00 80.88 176 GLY A O 1
ATOM 1458 N N . LYS A 1 177 ? -20.605 15.053 9.506 1.00 86.44 177 LYS A N 1
ATOM 1459 C CA . LYS A 1 177 ? -19.350 15.798 9.757 1.00 86.44 177 LYS A CA 1
ATOM 1460 C C . LYS A 1 177 ? -18.109 14.934 9.492 1.00 86.44 177 LYS A C 1
ATOM 1462 O O . LYS A 1 177 ? -17.246 14.793 10.360 1.00 86.44 177 LYS A O 1
ATOM 1467 N N . LEU A 1 178 ? -18.034 14.350 8.298 1.00 88.25 178 LEU A N 1
ATOM 1468 C CA . LEU A 1 178 ? -16.903 13.523 7.876 1.00 88.25 178 LEU A CA 1
ATOM 1469 C C . LEU A 1 178 ? -15.708 14.384 7.446 1.00 88.25 178 LEU A C 1
ATOM 1471 O O . LEU A 1 178 ? -15.873 15.438 6.832 1.00 88.25 178 LEU A O 1
ATOM 1475 N N . LYS A 1 179 ? -14.504 13.910 7.754 1.00 88.12 179 LYS A N 1
ATOM 1476 C CA . LYS A 1 179 ? -13.226 14.414 7.244 1.00 88.12 179 LYS A CA 1
ATOM 1477 C C . LYS A 1 179 ? -12.611 13.385 6.304 1.00 88.12 179 LYS A C 1
ATOM 1479 O O . LYS A 1 179 ? -12.783 12.195 6.533 1.00 88.12 179 LYS A O 1
ATOM 1484 N N . ARG A 1 180 ? -11.897 13.860 5.284 1.00 87.75 180 ARG A N 1
ATOM 1485 C CA . ARG A 1 180 ? -11.204 13.044 4.280 1.00 87.75 180 ARG A CA 1
ATOM 1486 C C . ARG A 1 180 ? -9.704 12.999 4.572 1.00 87.75 180 ARG A C 1
ATOM 1488 O O . ARG A 1 180 ? -9.143 14.035 4.927 1.00 87.75 180 ARG A O 1
ATOM 1495 N N . PHE A 1 181 ? -9.103 11.829 4.392 1.00 84.62 181 PHE A N 1
ATOM 1496 C CA . PHE A 1 181 ? -7.670 11.559 4.520 1.00 84.62 181 PHE A CA 1
ATOM 1497 C C . PHE A 1 181 ? -7.191 10.718 3.342 1.00 84.62 181 PHE A C 1
ATOM 1499 O O . PHE A 1 181 ? -7.985 9.957 2.778 1.00 84.62 181 PHE A O 1
ATOM 1506 N N . ASP A 1 182 ? -5.904 10.836 3.027 1.00 75.38 182 ASP A N 1
ATOM 1507 C CA . ASP A 1 182 ? -5.280 10.092 1.930 1.00 75.38 182 ASP A CA 1
ATOM 1508 C C . ASP A 1 182 ? -4.769 8.715 2.399 1.00 75.38 182 ASP A C 1
ATOM 1510 O O . ASP A 1 182 ? -4.592 7.810 1.585 1.00 75.38 182 ASP A O 1
ATOM 1514 N N . THR A 1 183 ? -4.525 8.534 3.707 1.00 75.50 183 THR A N 1
ATOM 1515 C CA . THR A 1 183 ? -4.001 7.281 4.295 1.00 75.50 183 THR A CA 1
ATOM 1516 C C . THR A 1 183 ? -4.626 6.940 5.651 1.00 75.50 183 THR A C 1
ATOM 1518 O O . THR A 1 183 ? -5.167 7.813 6.344 1.00 75.50 183 THR A O 1
ATOM 1521 N N . ILE A 1 184 ? -4.572 5.658 6.048 1.00 78.00 184 ILE A N 1
ATOM 1522 C CA . ILE A 1 184 ? -5.129 5.214 7.342 1.00 78.00 184 ILE A CA 1
ATOM 1523 C C . ILE A 1 184 ? -4.273 5.755 8.486 1.00 78.00 184 ILE A C 1
ATOM 1525 O O . ILE A 1 184 ? -4.810 6.123 9.534 1.00 78.00 184 ILE A O 1
ATOM 1529 N N . SER A 1 185 ? -2.962 5.882 8.278 1.00 77.88 185 SER A N 1
ATOM 1530 C CA . SER A 1 185 ? -2.057 6.490 9.250 1.00 77.88 185 SER A CA 1
ATOM 1531 C C . SER A 1 185 ? -2.452 7.933 9.576 1.00 77.88 185 SER A C 1
ATOM 1533 O O . SER A 1 185 ? -2.585 8.279 10.749 1.00 77.88 185 SER A O 1
ATOM 1535 N N . GLU A 1 186 ? -2.707 8.772 8.567 1.00 79.75 186 GLU A N 1
ATOM 1536 C CA . GLU A 1 186 ? -3.162 10.155 8.795 1.00 79.75 186 GLU A CA 1
ATOM 1537 C C . GLU A 1 186 ? -4.476 10.198 9.576 1.00 79.75 186 GLU A C 1
ATOM 1539 O O . GLU A 1 186 ? -4.639 10.971 10.524 1.00 79.75 186 GLU A O 1
ATOM 1544 N N . ALA A 1 187 ? -5.404 9.323 9.200 1.00 81.94 187 ALA A N 1
ATOM 1545 C CA . ALA A 1 187 ? -6.673 9.141 9.878 1.00 81.94 187 ALA A CA 1
ATOM 1546 C C . ALA A 1 187 ? -6.506 8.753 11.360 1.00 81.94 187 ALA A C 1
ATOM 1548 O O . ALA A 1 187 ? -7.227 9.267 12.225 1.00 81.94 187 ALA A O 1
ATOM 1549 N N . PHE A 1 188 ? -5.541 7.886 11.678 1.00 79.06 188 PHE A N 1
ATOM 1550 C CA . PHE A 1 188 ? -5.206 7.523 13.055 1.00 79.06 188 PHE A CA 1
ATOM 1551 C C . PHE A 1 188 ? -4.718 8.714 13.877 1.00 79.06 188 PHE A C 1
ATOM 1553 O O . PHE A 1 188 ? -5.134 8.846 15.034 1.00 79.06 188 PHE A O 1
ATOM 1560 N N . ASP A 1 189 ? -3.975 9.637 13.276 1.00 82.38 189 ASP A N 1
ATOM 1561 C CA . ASP A 1 189 ? -3.397 10.790 13.974 1.00 82.38 189 ASP A CA 1
ATOM 1562 C C . ASP A 1 189 ? -4.294 12.037 14.007 1.00 82.38 189 ASP A C 1
ATOM 1564 O O . ASP A 1 189 ? -4.053 12.971 14.777 1.00 82.38 189 ASP A O 1
ATOM 1568 N N . ALA A 1 190 ? -5.384 12.055 13.240 1.00 83.00 190 ALA A N 1
ATOM 1569 C CA . ALA A 1 190 ? -6.199 13.245 12.986 1.00 83.00 190 ALA A CA 1
ATOM 1570 C C . ALA A 1 190 ? -7.014 13.801 14.175 1.00 83.00 190 ALA A C 1
ATOM 1572 O O . ALA A 1 190 ? -7.719 14.807 14.024 1.00 83.00 190 ALA A O 1
ATOM 1573 N N . LYS A 1 191 ? -6.935 13.174 15.359 1.00 84.75 191 LYS A N 1
ATOM 1574 C CA . LYS A 1 191 ? -7.540 13.650 16.622 1.00 84.75 191 LYS A CA 1
ATOM 1575 C C . LYS A 1 191 ? -9.012 14.098 16.483 1.00 84.75 191 LYS A C 1
ATOM 1577 O O . LYS A 1 191 ? -9.408 15.158 16.973 1.00 84.75 191 LYS A O 1
ATOM 1582 N N . ILE A 1 192 ? -9.818 13.305 15.772 1.00 81.88 192 ILE A N 1
ATOM 1583 C CA . ILE A 1 192 ? -11.141 13.693 15.240 1.00 81.88 192 ILE A CA 1
ATOM 1584 C C . ILE A 1 192 ? -12.219 13.750 16.331 1.00 81.88 192 ILE A C 1
ATOM 1586 O O . ILE A 1 192 ? -13.081 14.630 16.308 1.00 81.88 192 ILE A O 1
ATOM 1590 N N . PHE A 1 193 ? -12.154 12.845 17.306 1.00 84.44 193 PHE A N 1
ATOM 1591 C CA . PHE A 1 193 ? -13.163 12.694 18.351 1.00 84.44 193 PHE A CA 1
ATOM 1592 C C . PHE A 1 193 ? -12.601 13.178 19.687 1.00 84.44 193 PHE A C 1
ATOM 1594 O O . PHE A 1 193 ? -11.776 12.507 20.294 1.00 84.44 193 PHE A O 1
ATOM 1601 N N . GLU A 1 194 ? -13.000 14.377 20.129 1.00 86.12 194 GLU A N 1
ATOM 1602 C CA . GLU A 1 194 ? -12.575 14.950 21.427 1.00 86.12 194 GLU A CA 1
ATOM 1603 C C . GLU A 1 194 ? -11.052 14.982 21.614 1.00 86.12 194 GLU A C 1
ATOM 1605 O O . GLU A 1 194 ? -10.524 14.820 22.711 1.00 86.12 194 GLU A O 1
ATOM 1610 N N . ARG A 1 195 ? -10.331 15.220 20.513 1.00 83.00 195 ARG A N 1
ATOM 1611 C CA . ARG A 1 195 ? -8.865 15.225 20.440 1.00 83.00 195 ARG A CA 1
ATOM 1612 C C . ARG A 1 195 ? -8.193 13.868 20.700 1.00 83.00 195 ARG A C 1
ATOM 1614 O O . ARG A 1 195 ? -6.967 13.831 20.820 1.00 83.00 195 ARG A O 1
ATOM 1621 N N . LYS A 1 196 ? -8.946 12.766 20.739 1.00 84.44 196 LYS A N 1
ATOM 1622 C CA . LYS A 1 196 ? -8.409 11.398 20.753 1.00 84.44 196 LYS A CA 1
ATOM 1623 C C . LYS A 1 196 ? -8.109 10.922 19.331 1.00 84.44 196 LYS A C 1
ATOM 1625 O O . LYS A 1 196 ? -8.837 11.253 18.392 1.00 84.44 196 LYS A O 1
ATOM 1630 N N . SER A 1 197 ? -7.028 10.159 19.181 1.00 81.62 197 SER A N 1
ATOM 1631 C CA . SER A 1 197 ? -6.676 9.465 17.936 1.00 81.62 197 SER A CA 1
ATOM 1632 C C . SER A 1 197 ? -7.750 8.441 17.568 1.00 81.62 197 SER A C 1
ATOM 1634 O O . SER A 1 197 ? -8.381 7.869 18.459 1.00 81.62 197 SER A O 1
ATOM 1636 N N . LEU A 1 198 ? -7.945 8.167 16.273 1.00 76.44 198 LEU A N 1
ATOM 1637 C CA . LEU A 1 198 ? -8.909 7.138 15.853 1.00 76.44 198 LEU A CA 1
ATOM 1638 C C . LEU A 1 198 ? -8.539 5.770 16.450 1.00 76.44 198 LEU A C 1
ATOM 1640 O O . LEU A 1 198 ? -9.420 5.057 16.912 1.00 76.44 198 LEU A O 1
ATOM 1644 N N . ARG A 1 199 ? -7.243 5.447 16.548 1.00 77.62 199 ARG A N 1
ATOM 1645 C CA . ARG A 1 199 ? -6.769 4.216 17.200 1.00 77.62 199 ARG A CA 1
ATOM 1646 C C . ARG A 1 199 ? -7.291 4.064 18.632 1.00 77.62 199 ARG A C 1
ATOM 1648 O O . ARG A 1 199 ? -7.778 3.001 18.998 1.00 77.62 199 ARG A O 1
ATOM 1655 N N . ARG A 1 200 ? -7.212 5.132 19.430 1.00 80.44 200 ARG A N 1
ATOM 1656 C CA . ARG A 1 200 ? -7.710 5.130 20.811 1.00 80.44 200 ARG A CA 1
ATOM 1657 C C . ARG A 1 200 ? -9.220 4.934 20.858 1.00 80.44 200 ARG A C 1
ATOM 1659 O O . ARG A 1 200 ? -9.712 4.133 21.640 1.00 80.44 200 ARG A O 1
ATOM 1666 N N . ILE A 1 201 ? -9.942 5.635 19.989 1.00 82.44 201 ILE A N 1
ATOM 1667 C CA . ILE A 1 201 ? -11.399 5.514 19.883 1.00 82.44 201 ILE A CA 1
ATOM 1668 C C . ILE A 1 201 ?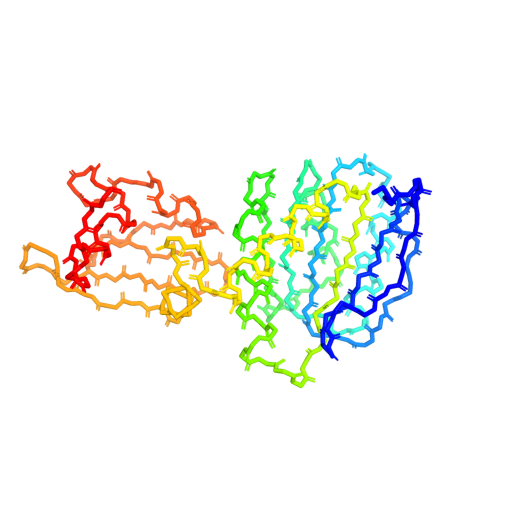 -11.805 4.078 19.564 1.00 82.44 201 ILE A C 1
ATOM 1670 O O . ILE A 1 201 ? -12.728 3.554 20.177 1.00 82.44 201 ILE A O 1
ATOM 1674 N N . VAL A 1 202 ? -11.098 3.424 18.646 1.00 76.44 202 VAL A N 1
ATOM 1675 C CA . VAL A 1 202 ? -11.406 2.042 18.276 1.00 76.44 202 VAL A CA 1
ATOM 1676 C C . VAL A 1 202 ? -11.116 1.091 19.427 1.00 76.44 202 VAL A C 1
ATOM 1678 O O . VAL A 1 202 ? -11.950 0.240 19.709 1.00 76.44 202 VAL A O 1
ATOM 1681 N N . ASN A 1 203 ? -9.997 1.257 20.134 1.00 79.56 203 ASN A N 1
ATOM 1682 C CA . ASN A 1 203 ? -9.711 0.450 21.321 1.00 79.56 203 ASN A CA 1
ATOM 1683 C C . ASN A 1 203 ? -10.822 0.582 22.374 1.00 79.56 203 ASN A C 1
ATOM 1685 O O . ASN A 1 203 ? -11.304 -0.430 22.879 1.00 79.56 203 ASN A O 1
ATOM 1689 N N . GLU A 1 204 ? -11.281 1.809 22.643 1.00 83.50 204 GLU A N 1
ATOM 1690 C CA . GLU A 1 204 ? -12.377 2.075 23.585 1.00 83.50 204 GLU A CA 1
ATOM 1691 C C . GLU A 1 204 ? -13.692 1.414 23.139 1.00 83.50 204 GLU A C 1
ATOM 1693 O O . GLU A 1 204 ? -14.360 0.758 23.936 1.00 83.50 204 GLU A O 1
ATOM 1698 N N . VAL A 1 205 ? -14.052 1.541 21.859 1.00 82.06 205 VAL A N 1
ATOM 1699 C CA . VAL A 1 205 ? -15.285 0.963 21.290 1.00 82.06 205 VAL A CA 1
ATOM 1700 C C . VAL A 1 205 ? -15.240 -0.564 21.265 1.00 82.06 205 VAL A C 1
ATOM 1702 O O . VAL A 1 205 ? -16.254 -1.216 21.506 1.00 82.06 205 VAL A O 1
ATOM 1705 N N . MET A 1 206 ? -14.070 -1.137 20.992 1.00 76.56 206 MET A N 1
ATOM 1706 C CA . MET A 1 206 ? -13.852 -2.584 20.930 1.00 76.56 206 MET A CA 1
ATOM 1707 C C . MET A 1 206 ? -13.613 -3.208 22.313 1.00 76.56 206 MET A C 1
ATOM 1709 O O . MET A 1 206 ? -13.384 -4.413 22.396 1.00 76.56 206 MET A O 1
ATOM 1713 N N . GLY A 1 207 ? -13.657 -2.415 23.392 1.00 73.19 207 GLY A N 1
ATOM 1714 C CA . GLY A 1 207 ? -13.496 -2.896 24.765 1.00 73.19 207 GLY A CA 1
ATOM 1715 C C . GLY A 1 207 ? -12.092 -3.410 25.084 1.00 73.19 207 GLY A C 1
ATOM 1716 O O . GLY A 1 207 ? -11.952 -4.354 25.858 1.00 73.19 207 GLY A O 1
ATOM 1717 N N . ARG A 1 208 ? -11.053 -2.831 24.474 1.00 74.00 208 ARG A N 1
ATOM 1718 C CA . ARG A 1 208 ? -9.654 -3.218 24.696 1.00 74.00 208 ARG A CA 1
ATOM 1719 C C . ARG A 1 208 ? -8.974 -2.207 25.612 1.00 74.00 208 ARG A C 1
ATOM 1721 O O . ARG A 1 208 ? -8.980 -1.013 25.315 1.00 74.00 208 ARG A O 1
ATOM 1728 N N . GLU A 1 209 ? -8.407 -2.681 26.719 1.00 55.59 209 GLU A N 1
ATOM 1729 C CA . GLU A 1 209 ? -7.672 -1.829 27.659 1.00 55.59 209 GLU A CA 1
ATOM 1730 C C . GLU A 1 209 ? -6.401 -1.256 27.006 1.00 55.59 209 GLU A C 1
ATOM 1732 O O . GLU A 1 209 ? -5.722 -1.923 26.221 1.00 55.59 209 GLU A O 1
ATOM 1737 N N . GLU A 1 210 ? -6.104 0.016 27.291 1.00 55.66 210 GLU A N 1
ATOM 1738 C CA . GLU A 1 210 ? -4.845 0.653 26.896 1.00 55.66 210 GLU A CA 1
ATOM 1739 C C . GLU A 1 210 ? -3.742 0.230 27.885 1.00 55.66 210 GLU A C 1
ATOM 1741 O O . GLU A 1 210 ? -3.782 0.650 29.040 1.00 55.66 210 GLU A O 1
ATOM 1746 N N . GLU A 1 211 ? -2.755 -0.557 27.432 1.00 51.41 211 GLU A N 1
ATOM 1747 C CA . GLU A 1 211 ? -1.432 -0.674 28.086 1.00 51.41 211 GLU A CA 1
ATOM 1748 C C . GLU A 1 211 ? -0.386 0.275 27.465 1.00 51.41 211 GLU A C 1
ATOM 1750 O O . GLU A 1 211 ? -0.074 0.186 26.238 1.00 51.41 211 GLU A O 1
#

Secondary structure (DSSP, 8-state):
-----SEEEEESSSSEEEEEETT---PPPS-SEEEEE-SS---HHHHHHHHHHHHHTT--EEEEESTTHHHHHHHHHHH---TT-EEEEESS-HHHHHHHHHHHHHH-TTS-EEEEES-HHHHHHHHHHHHHHHTT-SSS-HHHHHHHHT-EEEEETTEEEEEEEETTEEEEEETTEEEEESSHHHHHHS-TBTTB-HHHHHHHHTT----

Foldseek 3Di:
DPPDPQWDWDDPDLAETETAHLLQPDQDDQFAAEEEEDARDDDLVSLLVNLLNCVVSNHQEYEYEAPCQVVNVVSNVVNDPPLSRFRQTDRPPLLLSLLVLLQCCVVCVVGHYYYYYSDVVSVVVSVVSNVCQVVVVDPQHSVNSVDLCCKDWFDDPNFIWIWDDDRQWTWTATVVDTDIDNDVVCQQCVCHPVNHGVVVVVCVRVVHDDD